Protein AF-A0A224XFW7-F1 (afdb_monomer)

Organism: NCBI:txid156445

Solvent-accessible surface area (backbone atoms only — not comparable to full-atom values): 18200 Å² total; per-residue (Å²): 88,40,49,70,51,76,44,81,48,72,70,67,89,54,90,87,45,90,69,40,58,60,47,51,52,19,47,52,49,31,37,47,54,52,47,66,63,66,62,53,91,98,52,92,81,79,81,62,50,69,51,54,51,54,44,52,51,63,50,44,71,16,30,36,73,68,28,26,51,28,44,28,60,46,47,47,48,73,91,52,63,74,60,49,44,51,49,48,28,50,50,56,58,63,58,65,43,99,42,37,49,75,47,44,40,35,40,34,22,69,87,60,73,62,42,63,70,36,53,52,45,36,35,76,33,62,65,20,55,76,42,76,41,49,23,60,84,38,26,72,60,45,49,52,52,53,18,54,52,44,12,66,74,45,77,66,69,46,61,65,81,64,57,91,86,69,63,40,56,83,46,51,68,46,80,46,62,49,79,44,78,59,80,53,51,59,78,67,64,51,74,89,54,43,41,82,38,86,42,28,66,38,101,88,42,72,46,81,38,50,26,33,35,48,75,51,73,32,39,30,41,80,38,75,90,49,44,24,37,39,38,47,47,46,25,67,84,60,44,36,34,42,36,39,41,36,40,72,49,45,81,38,40,72,57,30,54,60,45,50,74,74,48,65,62,67,59,56,62,72,65,41,39,80,40,80,43,80,47,74,47,71,66,82,85,85,87,75,78,45,76,45,43,70,48,42,36,74,58,49,40,46,32,43,61,28,80,89,58,24,33,27,64,46,36,24,80,94,42,52,48,89,76,44,74,81

Secondary structure (DSSP, 8-state):
----EEEEEE----TTSTTHHHHHHHHHHHHHHHHHHH--TT------HHHHHHHHHHHHTT--HHHHHHHHHHTT--S-HHHHHHHHHHHHHHT-BTTEEEEEEEEEETT----HHHHHHHHHHH---EEEE-TTT-HHHHHHHHHHHHHHHTTTS-S-SS-TTS--TT--EEEEEEEEE---BSSPPPGGG-EEEEEESSSS-EEEEEEEEEEEEEEEEEETTTTEEEEEEEBTTSSEEEEEEEESSTT-HHHHHHHHTTS-HHHHHHT-EEEEEEEEEE--------B-HHHHHHTT--GGG-TTT---TTT-TT------B-

Mean predicted aligned error: 4.46 Å

pLDDT: mean 92.64, std 5.86, range [61.38, 98.44]

Radius of gyration: 21.11 Å; Cα contacts (8 Å, |Δi|>4): 560; chains: 1; bounding box: 51×45×59 Å

InterPro domains:
  IPR000215 Serpin family [PTHR11461] (23-325)
  IPR023796 Serpin domain [PF00079] (26-325)
  IPR023796 Serpin domain [SM00093] (32-326)
  IPR036186 Serpin superfamily [SSF56574] (20-322)
  IPR042178 Serpin superfamily, domain 1 [G3DSA:3.30.497.10] (28-326)
  IPR042185 Serpin superfamily, domain 2 [G3DSA:2.30.39.10] (185-281)

Structure (mmCIF, N/CA/C/O backbone):
data_AF-A0A224XFW7-F1
#
_entry.id   AF-A0A224XFW7-F1
#
loop_
_atom_site.group_PDB
_atom_site.id
_atom_site.type_symbol
_atom_site.label_atom_id
_atom_site.label_alt_id
_atom_site.label_comp_id
_atom_site.label_asym_id
_atom_site.label_entity_id
_atom_site.label_seq_id
_atom_site.pdbx_PDB_ins_code
_atom_site.Cartn_x
_atom_site.Cartn_y
_atom_site.Cartn_z
_atom_site.occupancy
_atom_site.B_iso_or_equiv
_atom_site.auth_seq_id
_atom_site.auth_comp_id
_atom_site.auth_asym_id
_atom_site.auth_atom_id
_atom_site.pdbx_PDB_model_num
ATOM 1 N N . VAL A 1 1 ? 18.539 -11.770 -14.089 1.00 61.38 1 VAL A N 1
ATOM 2 C CA . VAL A 1 1 ? 18.517 -10.898 -12.896 1.00 61.38 1 VAL A CA 1
ATOM 3 C C . VAL A 1 1 ? 17.756 -11.633 -11.808 1.00 61.38 1 VAL A C 1
ATOM 5 O O . VAL A 1 1 ? 16.712 -12.150 -12.163 1.00 61.38 1 VAL A O 1
ATOM 8 N N . VAL A 1 2 ? 18.280 -11.718 -10.575 1.00 77.50 2 VAL A N 1
ATOM 9 C CA . VAL A 1 2 ? 17.731 -12.534 -9.466 1.00 77.50 2 VAL A CA 1
ATOM 10 C C . VAL A 1 2 ? 16.566 -11.858 -8.759 1.00 77.50 2 VAL A C 1
ATOM 12 O O . VAL A 1 2 ? 15.741 -12.527 -8.153 1.00 77.50 2 VAL A O 1
ATOM 15 N N . GLY A 1 3 ? 16.428 -10.546 -8.919 1.00 78.44 3 GLY A N 1
ATOM 16 C CA . GLY A 1 3 ? 15.243 -9.828 -8.486 1.00 78.44 3 GLY A CA 1
ATOM 17 C C . GLY A 1 3 ? 15.139 -8.460 -9.144 1.00 78.44 3 GLY A C 1
ATOM 18 O O . GLY A 1 3 ? 16.139 -7.853 -9.523 1.00 78.44 3 GLY A O 1
ATOM 19 N N . ILE A 1 4 ? 13.909 -7.993 -9.299 1.00 84.75 4 ILE A N 1
ATOM 20 C CA . ILE A 1 4 ? 13.572 -6.699 -9.889 1.00 84.75 4 ILE A CA 1
ATOM 21 C C . ILE A 1 4 ? 12.605 -6.028 -8.919 1.00 84.75 4 ILE A C 1
ATOM 23 O O . ILE A 1 4 ? 11.700 -6.698 -8.423 1.00 84.75 4 ILE A O 1
ATOM 27 N N . LEU A 1 5 ? 12.782 -4.734 -8.659 1.00 87.19 5 LEU A N 1
ATOM 28 C CA . LEU A 1 5 ? 11.810 -3.953 -7.899 1.00 87.19 5 LEU A CA 1
ATOM 29 C C . LEU A 1 5 ? 10.879 -3.233 -8.874 1.00 87.19 5 LEU A C 1
ATOM 31 O O . LEU A 1 5 ? 11.335 -2.573 -9.810 1.00 87.19 5 LEU A O 1
ATOM 35 N N . LEU A 1 6 ? 9.577 -3.388 -8.653 1.00 89.69 6 LEU A N 1
ATOM 36 C CA . LEU A 1 6 ? 8.524 -2.757 -9.436 1.00 89.69 6 LEU A CA 1
ATOM 37 C C . LEU A 1 6 ? 7.737 -1.829 -8.519 1.00 89.69 6 LEU A C 1
ATOM 39 O O . LEU A 1 6 ? 7.211 -2.278 -7.504 1.00 89.69 6 LEU A O 1
ATOM 43 N N . ILE A 1 7 ? 7.653 -0.553 -8.883 1.00 89.12 7 ILE A N 1
ATOM 44 C CA . ILE A 1 7 ? 6.888 0.450 -8.143 1.00 89.12 7 ILE A CA 1
ATOM 45 C C . ILE A 1 7 ? 5.805 0.986 -9.072 1.00 89.12 7 ILE A C 1
ATOM 47 O O . ILE A 1 7 ? 6.094 1.453 -10.173 1.00 89.12 7 ILE A O 1
ATOM 51 N N . PHE A 1 8 ? 4.554 0.897 -8.635 1.00 87.06 8 PHE A N 1
ATOM 52 C CA . PHE A 1 8 ? 3.430 1.524 -9.317 1.00 87.06 8 PHE A CA 1
ATOM 53 C C . PHE A 1 8 ? 3.268 2.925 -8.751 1.00 87.06 8 PHE A C 1
ATOM 55 O O . PHE A 1 8 ? 3.118 3.082 -7.542 1.00 87.06 8 PHE A O 1
ATOM 62 N N . THR A 1 9 ? 3.328 3.932 -9.614 1.00 88.62 9 THR A N 1
ATOM 63 C CA . THR A 1 9 ? 3.225 5.331 -9.201 1.00 88.62 9 THR A CA 1
ATOM 64 C C . THR A 1 9 ? 2.027 5.983 -9.863 1.00 88.62 9 THR A C 1
ATOM 66 O O . THR A 1 9 ? 1.668 5.651 -10.997 1.00 88.62 9 THR A O 1
ATOM 69 N N . VAL A 1 10 ? 1.454 6.949 -9.156 1.00 85.44 10 VAL A N 1
ATOM 70 C CA . VAL A 1 10 ? 0.480 7.902 -9.675 1.00 85.44 10 VAL A CA 1
ATOM 71 C C . VAL A 1 10 ? 1.028 9.301 -9.434 1.00 85.44 10 VAL A C 1
ATOM 73 O O . VAL A 1 10 ? 1.555 9.590 -8.360 1.00 85.44 10 VAL A O 1
ATOM 76 N N . THR A 1 11 ? 0.967 10.155 -10.445 1.00 83.75 11 THR A N 1
ATOM 77 C CA . THR A 1 11 ? 1.308 11.566 -10.312 1.00 83.75 11 THR A CA 1
ATOM 78 C C . THR A 1 11 ? 0.072 12.316 -9.844 1.00 83.75 11 THR A C 1
ATOM 80 O O . THR A 1 11 ? -0.970 12.271 -10.489 1.00 83.75 11 THR A O 1
ATOM 83 N N . VAL A 1 12 ? 0.202 13.017 -8.722 1.00 79.44 12 VAL A N 1
ATOM 84 C CA . VAL A 1 12 ? -0.850 13.872 -8.174 1.00 79.44 12 VAL A CA 1
ATOM 85 C C . VAL A 1 12 ? -0.402 15.325 -8.265 1.00 79.44 12 VAL A C 1
ATOM 87 O O . VAL A 1 12 ? 0.737 15.652 -7.939 1.00 79.44 12 VAL A O 1
ATOM 90 N N . THR A 1 13 ? -1.295 16.209 -8.704 1.00 73.69 13 THR A N 1
ATOM 91 C CA . THR A 1 13 ? -1.063 17.657 -8.685 1.00 73.69 13 THR A CA 1
ATOM 92 C C . THR A 1 13 ? -1.113 18.185 -7.254 1.00 73.69 13 THR A C 1
ATOM 94 O O . THR A 1 13 ? -2.120 18.006 -6.578 1.00 73.69 13 THR A O 1
ATOM 97 N N . THR A 1 14 ? -0.057 18.866 -6.806 1.00 67.88 14 THR A N 1
ATOM 98 C CA . THR A 1 14 ? 0.094 19.330 -5.414 1.00 67.88 14 THR A CA 1
ATOM 99 C C . THR A 1 14 ? -0.287 20.798 -5.187 1.00 67.88 14 THR A C 1
ATOM 101 O O . THR A 1 14 ? -0.298 21.257 -4.051 1.00 67.88 14 THR A O 1
ATOM 104 N N . ASN A 1 15 ? -0.631 21.543 -6.243 1.00 62.16 15 ASN A N 1
ATOM 105 C CA . ASN A 1 15 ? -0.724 23.012 -6.210 1.00 62.16 15 ASN A CA 1
ATOM 106 C C . ASN A 1 15 ? -1.931 23.591 -5.446 1.00 62.16 15 ASN A C 1
ATOM 108 O O . ASN A 1 15 ? -2.023 24.809 -5.308 1.00 62.16 15 ASN A O 1
ATOM 112 N N . ASP A 1 16 ? -2.862 22.757 -4.983 1.00 67.12 16 ASP A N 1
ATOM 113 C CA . ASP A 1 16 ? -4.169 23.218 -4.498 1.00 67.12 16 ASP A CA 1
ATOM 114 C C . ASP A 1 16 ? -4.303 23.220 -2.963 1.00 67.12 16 ASP A C 1
ATOM 116 O O . ASP A 1 16 ? -5.309 23.712 -2.444 1.00 67.12 16 ASP A O 1
ATOM 120 N N . VAL A 1 17 ? -3.335 22.659 -2.225 1.00 76.00 17 VAL A N 1
ATOM 121 C CA . VAL A 1 17 ? -3.394 22.524 -0.758 1.00 76.00 17 VAL A CA 1
ATOM 122 C C . VAL A 1 17 ? -2.005 22.714 -0.141 1.00 76.00 17 VAL A C 1
ATOM 124 O O . VAL A 1 17 ? -1.078 21.964 -0.446 1.00 76.00 17 VAL A O 1
ATOM 127 N N . ASP A 1 18 ? -1.877 23.693 0.760 1.00 82.62 18 ASP A N 1
ATOM 128 C CA . ASP A 1 18 ? -0.646 23.929 1.527 1.00 82.62 18 ASP A CA 1
ATOM 129 C C . ASP A 1 18 ? -0.203 22.649 2.255 1.00 82.62 18 ASP A C 1
ATOM 131 O O . ASP A 1 18 ? -1.036 21.923 2.794 1.00 82.62 18 ASP A O 1
ATOM 135 N N . GLY A 1 19 ? 1.103 22.361 2.239 1.00 84.81 19 GLY A N 1
ATOM 136 C CA . GLY A 1 19 ? 1.715 21.197 2.898 1.00 84.81 19 GLY A CA 1
ATOM 137 C C . GLY A 1 19 ? 1.302 19.825 2.350 1.00 84.81 19 GLY A C 1
ATOM 138 O O . GLY A 1 19 ? 1.616 18.803 2.961 1.00 84.81 19 GLY A O 1
ATOM 139 N N . PHE A 1 20 ? 0.619 19.768 1.201 1.00 89.38 20 PHE A N 1
ATOM 140 C CA . PHE A 1 20 ? 0.264 18.500 0.565 1.00 89.38 20 PHE A CA 1
ATOM 141 C C . PHE A 1 20 ? 1.481 17.760 -0.008 1.00 89.38 20 PHE A C 1
ATOM 143 O O . PHE A 1 20 ? 1.499 16.535 -0.009 1.00 89.38 20 PHE A O 1
ATOM 150 N N . GLU A 1 21 ? 2.521 18.478 -0.435 1.00 87.94 21 GLU A N 1
ATOM 151 C CA . GLU A 1 21 ? 3.783 17.865 -0.871 1.00 87.94 21 GLU A CA 1
ATOM 152 C C . GLU A 1 21 ? 4.465 17.092 0.270 1.00 87.94 21 GLU A C 1
ATOM 154 O O . GLU A 1 21 ? 4.742 15.904 0.107 1.00 87.94 21 GLU A O 1
ATOM 159 N N . ASP A 1 22 ? 4.610 17.710 1.448 1.00 90.00 22 ASP A N 1
ATOM 160 C CA . ASP A 1 22 ? 5.162 17.062 2.649 1.00 90.00 22 ASP A CA 1
ATOM 161 C C . ASP A 1 22 ? 4.328 15.837 3.068 1.00 90.00 22 ASP A C 1
ATOM 163 O O . ASP A 1 22 ? 4.864 14.806 3.472 1.00 90.00 22 ASP A O 1
ATOM 167 N N . PHE A 1 23 ? 2.999 15.920 2.938 1.00 92.75 23 PHE A N 1
ATOM 168 C CA . PHE A 1 23 ? 2.099 14.793 3.196 1.00 92.75 23 PHE A CA 1
ATOM 169 C C . PHE A 1 23 ? 2.332 13.622 2.226 1.00 92.75 23 PHE A C 1
ATOM 171 O O . PHE A 1 23 ? 2.372 12.465 2.650 1.00 92.75 23 PHE A O 1
ATOM 178 N N . ILE A 1 24 ? 2.520 13.904 0.933 1.00 91.12 24 ILE A N 1
ATOM 179 C CA . ILE A 1 24 ? 2.851 12.879 -0.065 1.00 91.12 24 ILE A CA 1
ATOM 180 C C . ILE A 1 24 ? 4.237 12.282 0.201 1.00 91.12 24 ILE A C 1
ATOM 182 O O . ILE A 1 24 ? 4.411 11.069 0.063 1.00 91.12 24 ILE A O 1
ATOM 186 N N . GLU A 1 25 ? 5.216 13.087 0.620 1.00 89.56 25 GLU A N 1
ATOM 187 C CA . GLU A 1 25 ? 6.527 12.584 1.041 1.00 89.56 25 GLU A CA 1
ATOM 188 C C . GLU A 1 25 ? 6.408 11.646 2.252 1.00 89.56 25 GLU A C 1
ATOM 190 O O . GLU A 1 25 ? 6.962 10.546 2.223 1.00 89.56 25 GLU A O 1
ATOM 195 N N . GLY A 1 26 ? 5.605 12.010 3.256 1.00 93.31 26 GLY A N 1
ATOM 196 C CA . GLY A 1 26 ? 5.305 11.156 4.408 1.00 93.31 26 GLY A CA 1
ATOM 197 C C . GLY A 1 26 ? 4.663 9.817 4.021 1.00 93.31 26 GLY A C 1
ATOM 198 O O . GLY A 1 26 ? 5.120 8.759 4.461 1.00 93.31 26 GLY A O 1
ATOM 199 N N . SER A 1 27 ? 3.670 9.829 3.126 1.00 93.31 27 SER A N 1
ATOM 200 C CA . SER A 1 27 ? 3.028 8.597 2.633 1.00 93.31 27 SER A CA 1
ATOM 201 C C . SER A 1 27 ? 3.990 7.726 1.803 1.00 93.31 27 SER A C 1
ATOM 203 O O . SER A 1 27 ? 4.006 6.492 1.918 1.00 93.31 27 SER A O 1
ATOM 205 N N . ASN A 1 28 ? 4.878 8.343 1.015 1.00 91.81 28 ASN A N 1
ATOM 206 C CA . ASN A 1 28 ? 5.953 7.630 0.319 1.00 91.81 28 ASN A CA 1
ATOM 207 C C . ASN A 1 28 ? 6.956 7.013 1.307 1.00 91.81 28 ASN A C 1
ATOM 209 O O . ASN A 1 28 ? 7.380 5.871 1.114 1.00 91.81 28 ASN A O 1
ATOM 213 N N . GLN A 1 29 ? 7.307 7.719 2.384 1.00 92.75 29 GLN A N 1
ATOM 214 C CA . GLN A 1 29 ? 8.187 7.186 3.421 1.00 92.75 29 GLN A CA 1
ATOM 215 C C . GLN A 1 29 ? 7.542 5.994 4.139 1.00 92.75 29 GLN A C 1
ATOM 217 O O . GLN A 1 29 ? 8.178 4.945 4.251 1.00 92.75 29 GLN A O 1
ATOM 222 N N . PHE A 1 30 ? 6.260 6.088 4.514 1.00 95.31 30 PHE A N 1
ATOM 223 C CA . PHE A 1 30 ? 5.511 4.947 5.052 1.00 95.31 30 PHE A CA 1
ATOM 224 C C . PHE A 1 30 ? 5.497 3.763 4.073 1.00 95.31 30 PHE A C 1
ATOM 226 O O . PHE A 1 30 ? 5.663 2.610 4.478 1.00 95.31 30 PHE A O 1
ATOM 233 N N . SER A 1 31 ? 5.371 4.032 2.769 1.00 94.19 31 SER A N 1
ATOM 234 C CA . SER A 1 31 ? 5.424 3.001 1.728 1.00 94.19 31 SER A CA 1
ATOM 235 C C . SER A 1 31 ? 6.741 2.226 1.730 1.00 94.19 31 SER A C 1
ATOM 237 O O . SER A 1 31 ? 6.735 0.992 1.638 1.00 94.19 31 SER A O 1
ATOM 239 N N . PHE A 1 32 ? 7.869 2.925 1.877 1.00 92.88 32 PHE A N 1
ATOM 240 C CA . PHE A 1 32 ? 9.176 2.290 2.018 1.00 92.88 32 PHE A CA 1
ATOM 241 C C . PHE A 1 32 ? 9.319 1.561 3.352 1.00 92.88 32 PHE A C 1
ATOM 243 O O . PHE A 1 32 ? 9.790 0.425 3.350 1.00 92.88 32 PHE A O 1
ATOM 250 N N . ASP A 1 33 ? 8.886 2.152 4.463 1.00 94.88 33 ASP A N 1
ATOM 251 C CA . ASP A 1 33 ? 8.971 1.535 5.790 1.00 94.88 33 ASP A CA 1
ATOM 252 C C . ASP A 1 33 ? 8.193 0.208 5.834 1.00 94.88 33 ASP A C 1
ATOM 254 O O . ASP A 1 33 ? 8.726 -0.826 6.253 1.00 94.88 33 ASP A O 1
ATOM 258 N N . LEU A 1 34 ? 6.967 0.201 5.299 1.00 95.69 34 LEU A N 1
ATOM 259 C CA . LEU A 1 34 ? 6.136 -0.994 5.174 1.00 95.69 34 LEU A CA 1
ATOM 260 C C . LEU A 1 34 ? 6.785 -2.043 4.264 1.00 95.69 34 LEU A C 1
ATOM 262 O O . LEU A 1 34 ? 6.864 -3.215 4.638 1.00 95.69 34 LEU A O 1
ATOM 266 N N . TYR A 1 35 ? 7.296 -1.643 3.095 1.00 94.38 35 TYR A N 1
ATOM 267 C CA . TYR A 1 35 ? 8.005 -2.554 2.192 1.00 94.38 35 TYR A CA 1
ATOM 268 C C . TYR A 1 35 ? 9.224 -3.197 2.869 1.00 94.38 35 TYR A C 1
ATOM 270 O O . TYR A 1 35 ? 9.398 -4.416 2.812 1.00 94.38 35 TYR A O 1
ATOM 278 N N . GLN A 1 36 ? 10.057 -2.397 3.542 1.00 92.38 36 GLN A N 1
ATOM 279 C CA . GLN A 1 36 ? 11.266 -2.872 4.220 1.00 92.38 36 GLN A CA 1
ATOM 280 C C . GLN A 1 36 ? 10.943 -3.827 5.369 1.00 92.38 36 GLN A C 1
ATOM 282 O O . GLN A 1 36 ? 11.686 -4.782 5.586 1.00 92.38 36 GLN A O 1
ATOM 287 N N . ALA A 1 37 ? 9.839 -3.602 6.081 1.00 94.12 37 ALA A N 1
ATOM 288 C CA . ALA A 1 37 ? 9.418 -4.468 7.173 1.00 94.12 37 ALA A CA 1
ATOM 289 C C . ALA A 1 37 ? 8.717 -5.759 6.696 1.00 94.12 37 ALA A C 1
ATOM 291 O O . ALA A 1 37 ? 8.712 -6.757 7.417 1.00 94.12 37 ALA A O 1
ATOM 292 N N . LEU A 1 38 ? 8.148 -5.775 5.483 1.00 93.75 38 LEU A N 1
ATOM 293 C CA . LEU A 1 38 ? 7.500 -6.957 4.895 1.00 93.75 38 LEU A CA 1
ATOM 294 C C . LEU A 1 38 ? 8.435 -7.839 4.067 1.00 93.75 38 LEU A C 1
ATOM 296 O O . LEU A 1 38 ? 8.160 -9.033 3.899 1.00 93.75 38 LEU A O 1
ATOM 300 N N . LYS A 1 39 ? 9.493 -7.268 3.482 1.00 89.81 39 LYS A N 1
ATOM 301 C CA . LYS A 1 39 ? 10.339 -8.002 2.541 1.00 89.81 39 LYS A CA 1
ATOM 302 C C . LYS A 1 39 ? 11.025 -9.187 3.213 1.00 89.81 39 LYS A C 1
ATOM 304 O O . LYS A 1 39 ? 11.512 -9.115 4.341 1.00 89.81 39 LYS A O 1
ATOM 309 N N . LYS A 1 40 ? 11.109 -10.286 2.470 1.00 86.00 40 LYS A N 1
ATOM 310 C CA . LYS A 1 40 ? 11.836 -11.491 2.865 1.00 86.00 40 LYS A CA 1
ATOM 311 C C . LYS A 1 40 ? 12.832 -11.856 1.770 1.00 86.00 40 LYS A C 1
ATOM 313 O O . LYS A 1 40 ? 12.515 -11.681 0.591 1.00 86.00 40 LYS A O 1
ATOM 318 N N . PRO A 1 41 ? 14.026 -12.359 2.121 1.00 79.31 41 PRO A N 1
ATOM 319 C CA . PRO A 1 41 ? 14.993 -12.796 1.126 1.00 79.31 41 PRO A CA 1
ATOM 320 C C . PRO A 1 41 ? 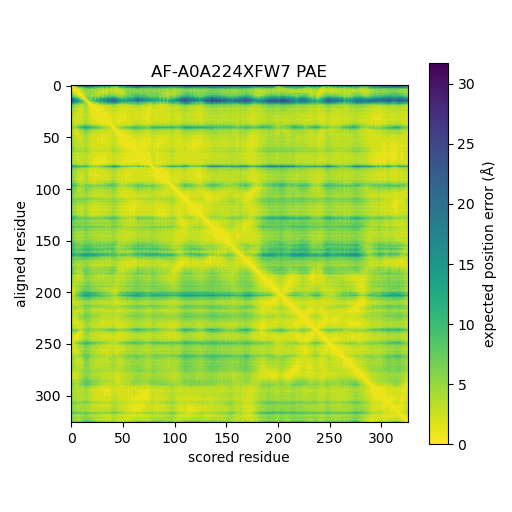14.382 -13.833 0.179 1.00 79.31 41 PRO A C 1
ATOM 322 O O . PRO A 1 41 ? 13.785 -14.805 0.633 1.00 79.31 41 PRO A O 1
ATOM 325 N N . PHE A 1 42 ? 14.578 -13.640 -1.126 1.00 76.38 42 PHE A N 1
ATOM 326 C CA . PHE A 1 42 ? 14.189 -14.590 -2.180 1.00 76.38 42 PHE A CA 1
ATOM 327 C C . PHE A 1 42 ? 12.683 -14.892 -2.293 1.00 76.38 42 PHE A C 1
ATOM 329 O O . PHE A 1 42 ? 12.307 -15.847 -2.970 1.00 76.38 42 PHE A O 1
ATOM 336 N N . GLU A 1 43 ? 11.814 -14.078 -1.688 1.00 86.19 43 GLU A N 1
ATOM 337 C CA . GLU A 1 43 ? 10.366 -14.158 -1.884 1.00 86.19 43 GLU A CA 1
ATOM 338 C C . GLU A 1 43 ? 9.860 -12.968 -2.696 1.00 86.19 43 GLU A C 1
ATOM 340 O O . GLU A 1 43 ? 10.241 -11.822 -2.456 1.00 86.19 43 GLU A O 1
ATOM 345 N N . ASN A 1 44 ? 8.922 -13.224 -3.609 1.00 89.56 44 ASN A N 1
ATOM 346 C CA . ASN A 1 44 ? 8.198 -12.137 -4.252 1.00 89.56 44 ASN A CA 1
ATOM 347 C C . ASN A 1 44 ? 7.297 -11.432 -3.223 1.00 89.56 44 ASN A C 1
ATOM 349 O O . ASN A 1 44 ? 6.596 -12.072 -2.425 1.00 89.56 44 ASN A O 1
ATOM 353 N N . LEU A 1 45 ? 7.290 -10.103 -3.265 1.00 92.00 45 LEU A N 1
ATOM 354 C CA . LEU A 1 45 ? 6.433 -9.252 -2.451 1.00 92.00 45 LEU A CA 1
ATOM 355 C C . LEU A 1 45 ? 5.590 -8.367 -3.370 1.00 92.00 45 LEU A C 1
ATOM 357 O O . LEU A 1 45 ? 6.105 -7.745 -4.294 1.00 92.00 45 LEU A O 1
ATOM 361 N N . ILE A 1 46 ? 4.294 -8.311 -3.085 1.00 91.06 46 ILE A N 1
ATOM 362 C CA . ILE A 1 46 ? 3.380 -7.297 -3.598 1.00 91.06 46 ILE A CA 1
ATOM 363 C C . ILE A 1 46 ? 2.629 -6.734 -2.411 1.00 91.06 46 ILE A C 1
ATOM 365 O O . ILE A 1 46 ? 2.134 -7.490 -1.581 1.00 91.06 46 ILE A O 1
ATOM 369 N N . VAL A 1 47 ? 2.605 -5.417 -2.316 1.00 92.38 47 VAL A N 1
ATOM 370 C CA . VAL A 1 47 ? 1.929 -4.674 -1.263 1.00 92.38 47 VAL A CA 1
ATOM 371 C C . VAL A 1 47 ? 1.410 -3.387 -1.891 1.00 92.38 47 VAL A C 1
ATOM 373 O O . VAL A 1 47 ? 2.041 -2.853 -2.802 1.00 92.38 47 VAL A O 1
ATOM 376 N N . SER A 1 48 ? 0.259 -2.909 -1.432 1.00 92.56 48 SER A N 1
ATOM 377 C CA . SER A 1 48 ? -0.276 -1.592 -1.775 1.00 92.56 48 SER A CA 1
ATOM 378 C C . SER A 1 48 ? -0.230 -0.713 -0.524 1.00 92.56 48 SER A C 1
ATOM 380 O O . SER A 1 48 ? -1.169 -0.726 0.275 1.00 92.56 48 SER A O 1
ATOM 382 N N . PRO A 1 49 ? 0.871 0.008 -0.270 1.00 94.56 49 PRO A N 1
ATOM 383 C CA . PRO A 1 49 ? 0.998 0.755 0.974 1.00 94.56 49 PRO A CA 1
ATOM 384 C C . PRO A 1 49 ? -0.096 1.804 1.155 1.00 94.56 49 PRO A C 1
ATOM 386 O O . PRO A 1 49 ? -0.614 1.943 2.255 1.00 94.56 49 PRO A O 1
ATOM 389 N N . ILE A 1 50 ? -0.537 2.435 0.062 1.00 92.31 50 ILE A N 1
ATOM 390 C CA . ILE A 1 50 ? -1.607 3.437 0.075 1.00 92.31 50 ILE A CA 1
ATOM 391 C C . ILE A 1 50 ? -2.932 2.896 0.632 1.00 92.31 50 ILE A C 1
ATOM 393 O O . ILE A 1 50 ? -3.663 3.616 1.303 1.00 92.31 50 ILE A O 1
ATOM 397 N N . THR A 1 51 ? -3.260 1.617 0.412 1.00 92.38 51 THR A N 1
ATOM 398 C CA . THR A 1 51 ? -4.501 1.047 0.963 1.00 92.38 51 THR A CA 1
ATOM 399 C C . THR A 1 51 ? -4.383 0.788 2.461 1.00 92.38 51 THR A C 1
ATOM 401 O O . THR A 1 51 ? -5.364 0.958 3.179 1.00 92.38 51 THR A O 1
ATOM 404 N N . ALA A 1 52 ? -3.195 0.398 2.939 1.00 94.56 52 ALA A N 1
ATOM 405 C CA . ALA A 1 52 ? -2.928 0.237 4.367 1.00 94.56 52 ALA A CA 1
ATOM 406 C C . ALA A 1 52 ? -2.926 1.598 5.080 1.00 94.56 52 ALA A C 1
ATOM 408 O O . ALA A 1 52 ? -3.590 1.748 6.101 1.00 94.56 52 ALA A O 1
ATOM 409 N N . ASP A 1 53 ? -2.249 2.583 4.493 1.00 95.94 53 ASP A N 1
ATOM 410 C CA . ASP A 1 53 ? -2.196 3.983 4.917 1.00 95.94 53 ASP A CA 1
ATOM 411 C C . ASP A 1 53 ? -3.615 4.546 5.139 1.00 95.94 53 ASP A C 1
ATOM 413 O O . ASP A 1 53 ? -3.975 4.879 6.269 1.00 95.94 53 ASP A O 1
ATOM 417 N N . ILE A 1 54 ? -4.485 4.480 4.120 1.00 95.62 54 ILE A N 1
ATOM 418 C CA . ILE A 1 54 ? -5.873 4.967 4.194 1.00 95.62 54 ILE A CA 1
ATOM 419 C C . ILE A 1 54 ? -6.681 4.279 5.307 1.00 95.62 54 ILE A C 1
ATOM 421 O O . ILE A 1 54 ? -7.443 4.933 6.020 1.00 95.62 54 ILE A O 1
ATOM 425 N N . VAL A 1 55 ? -6.556 2.957 5.465 1.00 94.81 55 VAL A N 1
ATOM 426 C CA . VAL A 1 55 ? -7.306 2.212 6.495 1.00 94.81 55 VAL A CA 1
ATOM 427 C C . VAL A 1 55 ? -6.811 2.550 7.901 1.00 94.81 55 VAL A C 1
ATOM 429 O O . VAL A 1 55 ? -7.612 2.680 8.825 1.00 94.81 55 VAL A O 1
ATOM 432 N N . ILE A 1 56 ? -5.503 2.726 8.077 1.00 96.75 56 ILE A N 1
ATOM 433 C CA . ILE A 1 56 ? -4.922 3.123 9.361 1.00 96.75 56 ILE A CA 1
ATOM 434 C C . ILE A 1 56 ? -5.294 4.582 9.677 1.00 96.75 56 ILE A C 1
ATOM 436 O O . ILE A 1 56 ? -5.607 4.895 10.825 1.00 96.75 56 ILE A O 1
ATOM 440 N N . ALA A 1 57 ? -5.370 5.458 8.674 1.00 96.62 57 ALA A N 1
ATOM 441 C CA . ALA A 1 57 ? -5.860 6.828 8.819 1.00 96.62 57 ALA A CA 1
ATOM 442 C C . ALA A 1 57 ? -7.358 6.905 9.182 1.00 96.62 57 ALA A C 1
ATOM 444 O O . ALA A 1 57 ? -7.793 7.793 9.923 1.00 96.62 57 ALA A O 1
ATOM 445 N N . LEU A 1 58 ? -8.155 5.936 8.725 1.00 96.06 58 LEU A N 1
ATOM 446 C CA . LEU A 1 58 ? -9.526 5.743 9.200 1.00 96.06 58 LEU A CA 1
ATOM 447 C C . LEU A 1 58 ? -9.600 5.275 10.661 1.00 96.06 58 LEU A C 1
ATOM 449 O O . LEU A 1 58 ? -10.579 5.551 11.338 1.00 96.06 58 LEU A O 1
ATOM 453 N N . ALA A 1 59 ? -8.595 4.573 11.185 1.00 96.50 59 ALA A N 1
ATOM 454 C CA . ALA A 1 59 ? -8.533 4.301 12.624 1.00 96.50 59 ALA A CA 1
ATOM 455 C C . ALA A 1 59 ? -8.063 5.545 13.400 1.00 96.50 59 ALA A C 1
ATOM 457 O O . ALA A 1 59 ? -8.604 5.865 14.457 1.00 96.50 59 ALA A O 1
ATOM 458 N N . TYR A 1 60 ? -7.099 6.287 12.842 1.00 97.44 60 TYR A N 1
ATOM 459 C CA . TYR A 1 60 ? -6.565 7.536 13.395 1.00 97.44 60 TYR A CA 1
ATOM 460 C C . TYR A 1 60 ? -7.648 8.592 13.663 1.00 97.44 60 TYR A C 1
ATOM 462 O O . TYR A 1 60 ? -7.548 9.340 14.632 1.00 97.44 60 TYR A O 1
ATOM 470 N N . THR A 1 61 ? -8.705 8.623 12.845 1.00 96.44 61 THR A N 1
ATOM 471 C CA . THR A 1 61 ? -9.809 9.598 12.935 1.00 96.44 61 THR A CA 1
ATOM 472 C C . THR A 1 61 ? -10.564 9.566 14.259 1.00 96.44 61 THR A C 1
ATOM 474 O O . THR A 1 61 ? -11.083 10.599 14.677 1.00 96.44 61 THR A O 1
ATOM 477 N N . GLY A 1 62 ? -10.647 8.398 14.898 1.00 96.88 62 GLY A N 1
ATOM 478 C CA . GLY A 1 62 ? -11.251 8.236 16.222 1.00 96.88 62 GLY A CA 1
ATOM 479 C C . GLY A 1 62 ? -10.263 7.758 17.287 1.00 96.88 62 GLY A C 1
ATOM 480 O O . GLY A 1 62 ? -10.684 7.375 18.379 1.00 96.88 62 GLY A O 1
ATOM 481 N N . ALA A 1 63 ? -8.961 7.765 16.980 1.00 97.81 63 ALA A N 1
ATOM 482 C CA . ALA A 1 63 ? -7.918 7.425 17.933 1.00 97.81 63 ALA A CA 1
ATOM 483 C C . ALA A 1 63 ? -7.608 8.610 18.855 1.00 97.81 63 ALA A C 1
ATOM 485 O O . ALA A 1 63 ? -7.516 9.753 18.408 1.00 97.81 63 ALA A O 1
ATOM 486 N N . GLY A 1 64 ? -7.378 8.324 20.135 1.00 96.69 64 GLY A N 1
ATOM 487 C CA . GLY A 1 64 ? -6.946 9.302 21.133 1.00 96.69 64 GLY A CA 1
ATOM 488 C C . GLY A 1 64 ? -5.590 8.968 21.757 1.00 96.69 64 GLY A C 1
ATOM 489 O O . GLY A 1 64 ? -5.057 7.867 21.609 1.00 96.69 64 GLY A O 1
ATOM 490 N N . GLY A 1 65 ? -5.025 9.926 22.495 1.00 96.50 65 GLY A N 1
ATOM 491 C CA . GLY A 1 65 ? -3.844 9.721 23.341 1.00 96.50 65 GLY A CA 1
ATOM 492 C C . GLY A 1 65 ? -2.636 9.112 22.615 1.00 96.50 65 GLY A C 1
ATOM 493 O O . GLY A 1 65 ? -2.260 9.537 21.520 1.00 96.50 65 GLY A O 1
ATOM 494 N N . ASN A 1 66 ? -2.002 8.113 23.240 1.00 97.81 66 ASN A N 1
ATOM 495 C CA . ASN A 1 66 ? -0.813 7.476 22.671 1.00 97.81 66 ASN A CA 1
ATOM 496 C C . ASN A 1 66 ? -1.132 6.657 21.407 1.00 97.81 66 ASN A C 1
ATOM 498 O O . ASN A 1 66 ? -0.340 6.684 20.472 1.00 97.81 66 ASN A O 1
ATOM 502 N N . THR A 1 67 ? -2.317 6.040 21.304 1.00 98.44 67 THR A N 1
ATOM 503 C CA . THR A 1 67 ? -2.752 5.346 20.075 1.00 98.44 67 THR A CA 1
ATOM 504 C C . THR A 1 67 ? -2.726 6.283 18.866 1.00 98.44 67 THR A C 1
ATOM 506 O O . THR A 1 67 ? -2.169 5.939 17.826 1.00 98.44 67 THR A O 1
ATOM 509 N N . GLN A 1 68 ? -3.266 7.496 19.013 1.00 97.62 68 GLN A N 1
ATOM 510 C CA . GLN A 1 68 ? -3.234 8.514 17.959 1.00 97.62 68 GLN A CA 1
ATOM 511 C C . GLN A 1 68 ? -1.800 8.933 17.607 1.00 97.62 68 GLN A C 1
ATOM 513 O O . GLN A 1 68 ? -1.456 9.057 16.433 1.00 97.62 68 GLN A O 1
ATOM 518 N N . THR A 1 69 ? -0.960 9.123 18.627 1.00 97.81 69 THR A N 1
ATOM 519 C CA . THR A 1 69 ? 0.439 9.554 18.476 1.00 97.81 69 THR A CA 1
ATOM 520 C C . THR A 1 69 ? 1.282 8.507 17.743 1.00 97.81 69 THR A C 1
ATOM 522 O O . THR A 1 69 ? 2.056 8.849 16.849 1.00 97.81 69 THR A O 1
ATOM 525 N N . GLU A 1 70 ? 1.120 7.226 18.082 1.00 98.31 70 GLU A N 1
ATOM 526 C CA . GLU A 1 70 ? 1.805 6.117 17.415 1.00 98.31 70 GLU A CA 1
ATOM 527 C C . GLU A 1 70 ? 1.403 6.006 15.945 1.00 98.31 70 GLU A C 1
ATOM 529 O O . GLU A 1 70 ? 2.275 5.867 15.087 1.00 98.31 70 GLU A O 1
ATOM 534 N N . ILE A 1 71 ? 0.103 6.122 15.648 1.00 98.25 71 ILE A N 1
ATOM 535 C CA . ILE A 1 71 ? -0.390 6.086 14.269 1.00 98.25 71 ILE A CA 1
ATOM 536 C C . ILE A 1 71 ? 0.144 7.278 13.467 1.00 98.25 71 ILE A C 1
ATOM 538 O O . ILE A 1 71 ? 0.685 7.071 12.382 1.00 98.25 71 ILE A O 1
ATOM 542 N N . ALA A 1 72 ? 0.052 8.504 13.999 1.00 97.75 72 ALA A N 1
ATOM 543 C CA . ALA A 1 72 ? 0.568 9.693 13.319 1.00 97.75 72 ALA A CA 1
ATOM 544 C C . ALA A 1 72 ? 2.058 9.559 12.999 1.00 97.75 72 ALA A C 1
ATOM 546 O O . ALA A 1 72 ? 2.480 9.838 11.882 1.00 97.75 72 ALA A O 1
ATOM 547 N N . LYS A 1 73 ? 2.851 9.074 13.960 1.00 97.75 73 LYS A N 1
ATOM 548 C CA . LYS A 1 73 ? 4.286 8.872 13.767 1.00 97.75 73 LYS A CA 1
ATOM 549 C C . LYS A 1 73 ? 4.587 7.807 12.713 1.00 97.75 73 LYS A C 1
ATOM 551 O O . LYS A 1 73 ? 5.477 8.016 11.900 1.00 97.75 73 LYS A O 1
ATOM 556 N N . ALA A 1 74 ? 3.883 6.676 12.739 1.00 97.56 74 ALA A N 1
ATOM 557 C CA . ALA A 1 74 ? 4.114 5.585 11.796 1.00 97.56 74 ALA A CA 1
ATOM 558 C C . ALA A 1 74 ? 3.727 5.959 10.356 1.00 97.56 74 ALA A C 1
ATOM 560 O O . ALA A 1 74 ? 4.403 5.542 9.422 1.00 97.56 74 ALA A O 1
ATOM 561 N N . LEU A 1 75 ? 2.667 6.754 10.183 1.00 97.44 75 LEU A N 1
ATOM 562 C CA . LEU A 1 75 ? 2.209 7.252 8.883 1.00 97.44 75 LEU A CA 1
ATOM 563 C C . LEU A 1 75 ? 2.885 8.571 8.456 1.00 97.44 75 LEU A C 1
ATOM 565 O O . LEU A 1 75 ? 2.503 9.140 7.439 1.00 97.44 75 LEU A O 1
ATOM 569 N N . HIS A 1 76 ? 3.857 9.076 9.228 1.00 96.69 76 HIS A N 1
ATOM 570 C CA . HIS A 1 76 ? 4.532 10.363 8.986 1.00 96.69 76 HIS A CA 1
ATOM 571 C C . HIS A 1 76 ? 3.558 11.546 8.824 1.00 96.69 76 HIS A C 1
ATOM 573 O O . HIS A 1 76 ? 3.757 12.435 8.000 1.00 96.69 76 HIS A O 1
ATOM 579 N N . LEU A 1 77 ? 2.485 11.555 9.618 1.00 95.69 77 LEU A N 1
ATOM 580 C CA . LEU A 1 77 ? 1.435 12.569 9.559 1.00 95.69 77 LEU A CA 1
ATOM 581 C C . LEU A 1 77 ? 1.774 13.804 10.405 1.00 95.69 77 LEU A C 1
ATOM 583 O O . LEU A 1 77 ? 2.393 13.682 11.468 1.00 95.69 77 LEU A O 1
ATOM 587 N N . PRO A 1 78 ? 1.295 14.997 10.002 1.00 90.56 78 PRO A N 1
ATOM 588 C CA . PRO A 1 78 ? 1.287 16.156 10.882 1.00 90.56 78 PRO A CA 1
ATOM 589 C C . PRO A 1 78 ? 0.375 15.913 12.097 1.00 90.56 78 PRO A C 1
ATOM 591 O O . PRO A 1 78 ? -0.485 15.035 12.102 1.00 90.56 78 PRO A O 1
ATOM 594 N N . VAL A 1 79 ? 0.566 16.702 13.157 1.00 77.06 79 VAL A N 1
ATOM 595 C CA . VAL A 1 79 ? -0.060 16.436 14.468 1.00 77.06 79 VAL A CA 1
ATOM 596 C C . VAL A 1 79 ? -1.536 16.866 14.530 1.00 77.06 79 V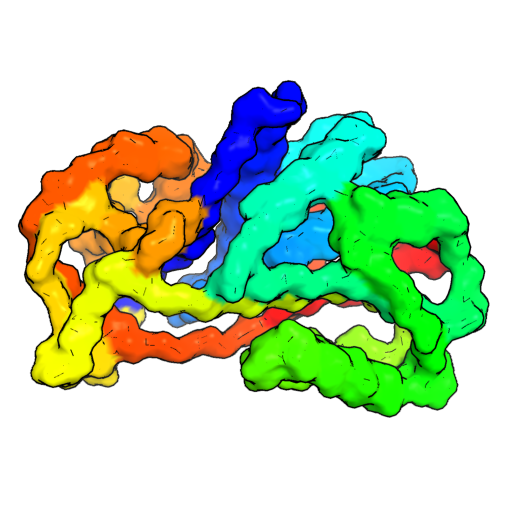AL A C 1
ATOM 598 O O . VAL A 1 79 ? -2.289 16.360 15.358 1.00 77.06 79 VAL A O 1
ATOM 601 N N . GLU A 1 80 ? -1.979 17.787 13.670 1.00 91.19 80 GLU A N 1
ATOM 602 C CA . GLU A 1 80 ? -3.337 18.339 13.724 1.00 91.19 80 GLU A CA 1
ATOM 603 C C . GLU A 1 80 ? -4.347 17.496 12.926 1.00 91.19 80 GLU A C 1
ATOM 605 O O . GLU A 1 80 ? -4.322 17.476 11.696 1.00 91.19 80 GLU A O 1
ATOM 610 N N . LEU A 1 81 ? -5.287 16.857 13.634 1.00 92.12 81 LEU A N 1
ATOM 611 C CA . LEU A 1 81 ? -6.281 15.947 13.054 1.00 92.12 81 LEU A CA 1
ATOM 612 C C . LEU A 1 81 ? -7.069 16.577 11.894 1.00 92.12 81 LEU A C 1
ATOM 614 O O . LEU A 1 81 ? -7.045 16.039 10.796 1.00 92.12 81 LEU A O 1
ATOM 618 N N . GLU A 1 82 ? -7.742 17.715 12.090 1.00 93.38 82 GLU A N 1
ATOM 619 C CA . GLU A 1 82 ? -8.579 18.324 11.036 1.00 93.38 82 GLU A CA 1
ATOM 620 C C . GLU A 1 82 ? -7.783 18.697 9.780 1.00 93.38 82 GLU A C 1
ATOM 622 O O . GLU A 1 82 ? -8.298 18.630 8.660 1.00 93.38 82 GLU A O 1
ATOM 627 N N . TYR A 1 83 ? -6.514 19.062 9.949 1.00 94.12 83 TYR A N 1
ATOM 628 C CA . TYR A 1 83 ? -5.613 19.303 8.833 1.00 94.12 83 TYR A CA 1
ATOM 629 C C . TYR A 1 83 ? -5.283 17.999 8.091 1.00 94.12 83 TYR A C 1
ATOM 631 O O . TYR A 1 83 ? -5.456 17.933 6.873 1.00 94.12 83 TYR A O 1
ATOM 639 N N . VAL A 1 84 ? -4.941 16.929 8.820 1.00 95.44 84 VAL A N 1
ATOM 640 C CA . VAL A 1 84 ? -4.740 15.579 8.261 1.00 95.44 84 VAL A CA 1
ATOM 641 C C . VAL A 1 84 ? -5.961 15.112 7.461 1.00 95.44 84 VAL A C 1
ATOM 643 O O . VAL A 1 84 ? -5.817 14.629 6.340 1.00 95.44 84 VAL A O 1
ATOM 646 N N . LEU A 1 85 ? -7.177 15.297 7.980 1.00 95.69 85 LEU A N 1
ATOM 647 C CA . LEU A 1 85 ? -8.400 14.867 7.290 1.00 95.69 85 LEU A CA 1
ATOM 648 C C . LEU A 1 85 ? -8.604 15.575 5.948 1.00 95.69 85 LEU A C 1
ATOM 650 O O . LEU A 1 85 ? -9.007 14.947 4.964 1.00 95.69 85 LEU A O 1
ATOM 654 N N . LYS A 1 86 ? -8.289 16.872 5.875 1.00 94.56 86 LYS A N 1
ATOM 655 C CA . LYS A 1 86 ? -8.338 17.633 4.618 1.00 94.56 86 LYS A CA 1
ATOM 656 C C . LYS A 1 86 ? -7.323 17.113 3.600 1.00 94.56 86 LYS A C 1
ATOM 658 O O . LYS A 1 86 ? -7.678 17.000 2.426 1.00 94.56 86 LYS A O 1
ATOM 663 N N . LEU A 1 87 ? -6.117 16.752 4.043 1.00 95.00 87 LEU A N 1
ATOM 664 C CA . LEU A 1 87 ? -5.082 16.159 3.190 1.00 95.00 87 LEU A CA 1
ATOM 665 C C . LEU A 1 87 ? -5.544 14.813 2.611 1.00 95.00 87 LEU A C 1
ATOM 667 O O . LEU A 1 87 ? -5.494 14.631 1.396 1.00 95.00 87 LEU A O 1
ATOM 671 N N . TYR A 1 88 ? -6.114 13.922 3.431 1.00 95.44 88 TYR A N 1
ATOM 672 C CA . TYR A 1 88 ? -6.686 12.653 2.953 1.00 95.44 88 TYR A CA 1
ATOM 673 C C . TYR A 1 88 ? -7.841 12.848 1.972 1.00 95.44 88 TYR A C 1
ATOM 675 O O . TYR A 1 88 ? -7.916 12.161 0.955 1.00 95.44 88 TYR A O 1
ATOM 683 N N . LYS A 1 89 ? -8.724 13.817 2.224 1.00 94.81 89 LYS A N 1
ATOM 684 C CA . LYS A 1 89 ? -9.802 14.147 1.284 1.00 94.81 89 LYS A CA 1
ATOM 685 C C . LYS A 1 89 ? -9.264 14.620 -0.062 1.00 94.81 89 LYS A C 1
ATOM 687 O O . LYS A 1 89 ? -9.820 14.258 -1.101 1.00 94.81 89 LYS A O 1
ATOM 692 N N . HIS A 1 90 ? -8.204 15.424 -0.052 1.00 92.94 90 HIS A N 1
ATOM 693 C CA . HIS A 1 90 ? -7.551 15.874 -1.276 1.00 92.94 90 HIS A CA 1
ATOM 694 C C . HIS A 1 90 ? -6.867 14.711 -2.006 1.00 92.94 90 HIS A C 1
ATOM 696 O O . HIS A 1 90 ? -7.106 14.527 -3.198 1.00 92.94 90 HIS A O 1
ATOM 702 N N . LEU A 1 91 ? -6.128 13.865 -1.282 1.00 93.31 91 LEU A N 1
ATOM 703 C CA . LEU A 1 91 ? -5.515 12.644 -1.807 1.00 93.31 91 LEU A CA 1
ATOM 704 C C . LEU A 1 91 ? -6.547 11.737 -2.481 1.00 93.31 91 LEU A C 1
ATOM 706 O O . LEU A 1 91 ? -6.376 11.360 -3.635 1.00 93.31 91 LEU A O 1
ATOM 710 N N . LEU A 1 92 ? -7.646 11.413 -1.800 1.00 93.56 92 LEU A N 1
ATOM 711 C CA . LEU A 1 92 ? -8.670 10.527 -2.351 1.00 93.56 92 LEU A CA 1
ATOM 712 C C . LEU A 1 92 ? -9.346 11.117 -3.583 1.00 93.56 92 LEU A C 1
ATOM 714 O O . LEU A 1 92 ? -9.668 10.371 -4.500 1.00 93.56 92 LEU A O 1
ATOM 718 N N . LYS A 1 93 ? -9.524 12.442 -3.638 1.00 91.19 93 LYS A N 1
ATOM 719 C CA . LYS A 1 93 ? -10.003 13.127 -4.842 1.00 91.19 93 LYS A CA 1
ATOM 720 C C . LYS A 1 93 ? -8.993 13.015 -5.987 1.00 91.19 93 LYS A C 1
ATOM 722 O O . LYS A 1 93 ? -9.399 12.768 -7.115 1.00 91.19 93 LYS A O 1
ATOM 727 N N . ALA A 1 94 ? -7.703 13.173 -5.705 1.00 88.50 94 ALA A N 1
ATOM 728 C CA . ALA A 1 94 ? -6.647 13.043 -6.703 1.00 88.50 94 ALA A CA 1
ATOM 729 C C . ALA A 1 94 ? -6.462 11.609 -7.222 1.00 88.50 94 ALA A C 1
ATOM 731 O O . ALA A 1 94 ? -6.060 11.415 -8.364 1.00 88.50 94 ALA A O 1
ATOM 732 N N . LEU A 1 95 ? -6.777 10.605 -6.402 1.00 89.19 95 LEU A N 1
ATOM 733 C CA . LEU A 1 95 ? -6.743 9.193 -6.787 1.00 89.19 95 LEU A CA 1
ATOM 734 C C . LEU A 1 95 ? -7.967 8.754 -7.612 1.00 89.19 95 LEU A C 1
ATOM 736 O O . LEU A 1 95 ? -8.023 7.604 -8.044 1.00 89.19 95 LEU A O 1
ATOM 740 N N . GLN A 1 96 ? -8.954 9.627 -7.841 1.00 86.62 96 GLN A N 1
ATOM 741 C CA . GLN A 1 96 ? -10.091 9.304 -8.703 1.00 86.62 96 GLN A CA 1
ATOM 742 C C . GLN A 1 96 ? -9.654 9.282 -10.172 1.00 86.62 96 GLN A C 1
ATOM 744 O O . GLN A 1 96 ? -9.499 10.324 -10.800 1.00 86.62 96 GLN A O 1
ATOM 749 N N . ASP A 1 97 ? -9.522 8.083 -10.738 1.00 86.38 97 ASP A N 1
ATOM 750 C CA . ASP A 1 97 ? -9.202 7.868 -12.152 1.00 86.38 97 ASP A CA 1
ATOM 751 C C . ASP A 1 97 ? -10.030 6.699 -12.720 1.00 86.38 97 ASP A C 1
ATOM 753 O O . ASP A 1 97 ? -10.247 5.709 -12.023 1.00 86.38 97 ASP A O 1
ATOM 757 N N . PRO A 1 98 ? -10.484 6.741 -13.988 1.00 82.44 98 PRO A N 1
ATOM 758 C CA . PRO A 1 98 ? -11.253 5.641 -14.581 1.00 82.44 98 PRO A CA 1
ATOM 759 C C . PRO A 1 98 ? -10.540 4.276 -14.599 1.00 82.44 98 PRO A C 1
ATOM 761 O O . PRO A 1 98 ? -11.200 3.239 -14.679 1.00 82.44 98 PRO A O 1
ATOM 764 N N . GLY A 1 99 ? -9.207 4.262 -14.575 1.00 83.81 99 GLY A N 1
ATOM 765 C CA . GLY A 1 99 ? -8.361 3.075 -14.500 1.00 83.81 99 GLY A CA 1
ATOM 766 C C . GLY A 1 99 ? -8.069 2.597 -13.074 1.00 83.81 99 GLY A C 1
ATOM 767 O O . GLY A 1 99 ? -7.619 1.458 -12.923 1.00 83.81 99 GLY A O 1
ATOM 768 N N . LEU A 1 100 ? -8.344 3.410 -12.046 1.00 88.38 100 LEU A N 1
ATOM 769 C CA . LEU A 1 100 ? -8.186 3.072 -10.629 1.00 88.38 100 LEU A CA 1
ATOM 770 C C . LEU A 1 100 ? -9.544 3.060 -9.915 1.00 88.38 100 LEU A C 1
ATOM 772 O O . LEU A 1 100 ? -10.159 4.087 -9.651 1.00 88.38 100 LEU A O 1
ATOM 776 N N . CYS A 1 101 ? -9.991 1.874 -9.521 1.00 88.06 101 CYS A N 1
ATOM 777 C CA . CYS A 1 101 ? -11.120 1.712 -8.620 1.00 88.06 101 CYS A CA 1
ATOM 778 C C . CYS A 1 101 ? -10.603 1.618 -7.183 1.00 88.06 101 CYS A C 1
ATOM 780 O O . CYS A 1 101 ? -9.974 0.627 -6.818 1.00 88.06 101 CYS A O 1
ATOM 782 N N . LEU A 1 102 ? -10.869 2.645 -6.379 1.00 90.56 102 LEU A N 1
ATOM 783 C CA . LEU A 1 102 ? -10.578 2.677 -4.948 1.00 90.56 102 LEU A CA 1
ATOM 784 C C . LEU A 1 102 ? -11.898 2.666 -4.176 1.00 90.56 102 LEU A C 1
ATOM 786 O O . LEU A 1 102 ? -12.740 3.541 -4.369 1.00 90.56 102 LEU A O 1
ATOM 790 N N . VAL A 1 103 ? -12.088 1.665 -3.323 1.00 90.50 103 VAL A N 1
ATOM 791 C CA . VAL A 1 103 ? -13.333 1.456 -2.581 1.00 90.50 103 VAL A CA 1
ATOM 792 C C . VAL A 1 103 ? -13.014 1.356 -1.105 1.00 90.50 103 VAL A C 1
ATOM 794 O O . VAL A 1 103 ? -12.281 0.462 -0.694 1.00 90.50 103 VAL A O 1
ATOM 797 N N . ILE A 1 104 ? -13.590 2.254 -0.314 1.00 93.81 104 ILE A N 1
ATOM 798 C CA . ILE A 1 104 ? -13.422 2.304 1.136 1.00 93.81 104 ILE A CA 1
ATOM 799 C C . ILE A 1 104 ? -14.800 2.118 1.760 1.00 93.81 104 ILE A C 1
ATOM 801 O O . ILE A 1 104 ? -15.759 2.758 1.328 1.00 93.81 104 ILE A O 1
ATOM 805 N N . LYS A 1 105 ? -14.918 1.211 2.730 1.00 94.25 105 LYS A N 1
ATOM 806 C CA . LYS A 1 105 ? -16.194 0.951 3.399 1.00 94.25 105 LYS A CA 1
ATOM 807 C C . LYS A 1 105 ? -16.002 0.520 4.843 1.00 94.25 105 LYS A C 1
ATOM 809 O O . LYS A 1 105 ? -15.065 -0.218 5.166 1.00 94.25 105 LYS A O 1
ATOM 814 N N . LEU A 1 106 ? -16.928 0.944 5.699 1.00 95.31 106 LEU A N 1
ATOM 815 C CA . LEU A 1 106 ? -17.025 0.476 7.076 1.00 95.31 106 LEU A CA 1
ATOM 816 C C . LEU A 1 106 ? -18.126 -0.573 7.187 1.00 95.31 106 LEU A C 1
ATOM 818 O O . LEU A 1 106 ? -19.228 -0.380 6.671 1.00 95.31 106 LEU A O 1
ATOM 822 N N . PHE A 1 107 ? -17.855 -1.652 7.911 1.00 96.56 107 PHE A N 1
ATOM 823 C CA . PHE A 1 107 ? -18.879 -2.607 8.327 1.00 96.56 107 PHE A CA 1
ATOM 824 C C . PHE A 1 107 ? -18.957 -2.613 9.845 1.00 96.56 107 PHE A C 1
ATOM 826 O O . PHE A 1 107 ? -17.953 -2.855 10.511 1.00 96.56 107 PHE A O 1
ATOM 833 N N . ILE A 1 108 ? -20.136 -2.324 10.385 1.00 96.94 108 ILE A N 1
ATOM 834 C CA . ILE A 1 108 ? -20.358 -2.072 11.810 1.00 96.94 108 ILE A CA 1
ATOM 835 C C . ILE A 1 108 ? -21.369 -3.089 12.329 1.00 96.94 108 ILE A C 1
ATOM 837 O O . ILE A 1 108 ? -22.430 -3.276 11.736 1.00 96.94 108 ILE A O 1
ATOM 841 N N . GLU A 1 109 ? -21.058 -3.757 13.437 1.00 97.56 109 GLU A N 1
ATOM 842 C CA . GLU A 1 109 ? -22.033 -4.590 14.137 1.00 97.56 109 GLU A CA 1
ATOM 843 C C . GLU A 1 109 ? -23.236 -3.733 14.545 1.00 97.56 109 GLU A C 1
ATOM 845 O O . GLU A 1 109 ? -23.081 -2.724 15.226 1.00 97.56 109 GLU A O 1
ATOM 850 N N . LYS A 1 110 ? -24.450 -4.160 14.190 1.00 95.88 110 LYS A N 1
ATOM 851 C CA . LYS A 1 110 ? -25.696 -3.415 14.444 1.00 95.88 110 LYS A CA 1
ATOM 852 C C . LYS A 1 110 ? -25.936 -3.047 15.914 1.00 95.88 110 LYS A C 1
ATOM 854 O O . LYS A 1 110 ? -26.723 -2.148 16.185 1.00 95.88 110 LYS A O 1
ATOM 859 N N . THR A 1 111 ? -25.331 -3.770 16.858 1.00 95.25 111 THR A N 1
ATOM 860 C CA . THR A 1 111 ? -25.452 -3.499 18.298 1.00 95.25 111 THR A CA 1
ATOM 861 C C . THR A 1 111 ? -24.365 -2.567 18.835 1.00 95.25 111 THR A C 1
ATOM 863 O O . THR A 1 111 ? -24.383 -2.263 20.025 1.00 95.25 111 THR A O 1
ATOM 866 N N . LEU A 1 112 ? -23.389 -2.170 18.015 1.00 96.75 112 LEU A N 1
ATOM 867 C CA . LEU A 1 112 ? -22.341 -1.230 18.397 1.00 96.75 112 LEU A CA 1
ATOM 868 C C . LEU A 1 112 ? -22.832 0.203 18.172 1.00 96.75 112 LEU A C 1
ATOM 870 O O . LEU A 1 112 ? -23.168 0.582 17.051 1.00 96.75 112 LEU A O 1
ATOM 874 N N . THR A 1 113 ? -22.825 1.011 19.228 1.00 96.06 113 THR A N 1
ATOM 875 C CA . THR A 1 113 ? -23.033 2.458 19.113 1.00 96.06 113 THR A CA 1
ATOM 876 C C . THR A 1 113 ? -21.722 3.108 18.695 1.00 96.06 113 THR A C 1
ATOM 878 O O . THR A 1 113 ? -20.733 2.993 19.414 1.00 96.06 113 THR A O 1
ATOM 881 N N . VAL A 1 114 ? -21.720 3.767 17.537 1.00 97.25 114 VAL A N 1
ATOM 882 C CA . VAL A 1 114 ? -20.554 4.470 16.986 1.00 97.25 114 VAL A CA 1
ATOM 883 C C . VAL A 1 114 ? -20.808 5.968 17.024 1.00 97.25 114 VAL A C 1
ATOM 885 O O . VAL A 1 114 ? -21.902 6.417 16.675 1.00 97.25 114 VAL A O 1
ATOM 888 N N . GLU A 1 115 ? -19.794 6.731 17.416 1.00 97.81 115 GLU A N 1
ATOM 889 C CA . GLU A 1 115 ? -19.857 8.187 17.496 1.00 97.81 115 GLU A CA 1
ATOM 890 C C . GLU A 1 115 ? -20.255 8.806 16.148 1.00 97.81 115 GLU A C 1
ATOM 892 O O . GLU A 1 115 ? -19.730 8.452 15.086 1.00 97.81 115 GLU A O 1
ATOM 897 N N . LEU A 1 116 ? -21.212 9.739 16.180 1.00 95.88 116 LEU A N 1
ATOM 898 C CA . LEU A 1 116 ? -21.729 10.383 14.966 1.00 95.88 116 LEU A CA 1
ATOM 899 C C . LEU A 1 116 ? -20.642 11.194 14.258 1.00 95.88 116 LEU A C 1
ATOM 901 O O . LEU A 1 116 ? -20.524 11.129 13.039 1.00 95.88 116 LEU A O 1
ATOM 905 N N . GLU A 1 117 ? -19.796 11.882 15.026 1.00 96.50 117 GLU A N 1
ATOM 906 C CA . GLU A 1 117 ? -18.688 12.672 14.485 1.00 96.50 117 GLU A CA 1
ATOM 907 C C . GLU A 1 117 ? -17.695 11.802 13.698 1.00 96.50 117 GLU A C 1
ATOM 909 O O . GLU A 1 117 ? -17.200 12.215 12.648 1.00 96.50 117 GLU A O 1
ATOM 914 N N . PHE A 1 118 ? -17.438 10.570 14.150 1.00 97.31 118 PHE A N 1
ATOM 915 C CA . PHE A 1 118 ? -16.599 9.627 13.414 1.00 97.31 118 PHE A CA 1
ATOM 916 C C . PHE A 1 118 ? -17.239 9.199 12.094 1.00 97.31 118 PHE A C 1
ATOM 918 O O . PHE A 1 118 ? -16.573 9.214 11.059 1.00 97.31 118 PHE A O 1
ATOM 925 N N . GLN A 1 119 ? -18.530 8.859 12.110 1.00 95.94 119 GLN A N 1
ATOM 926 C CA . GLN A 1 119 ? -19.261 8.486 10.895 1.00 95.94 119 GLN A CA 1
ATOM 927 C C . GLN A 1 119 ? -19.290 9.642 9.885 1.00 95.94 119 GLN A C 1
ATOM 929 O O . GLN A 1 119 ? -19.021 9.431 8.700 1.00 95.94 119 GLN A O 1
ATOM 934 N N . ASP A 1 120 ? -19.523 10.868 10.357 1.00 96.69 120 ASP A N 1
ATOM 935 C CA . ASP A 1 120 ? -19.502 12.071 9.528 1.00 96.69 120 ASP A CA 1
ATOM 936 C C . ASP A 1 120 ? -18.110 12.326 8.941 1.00 96.69 120 ASP A C 1
ATOM 938 O O . ASP A 1 120 ? -17.989 12.647 7.756 1.00 96.69 120 ASP A O 1
ATOM 942 N N . ARG A 1 121 ? -17.036 12.154 9.723 1.00 97.25 121 ARG A N 1
ATOM 943 C CA . ARG A 1 121 ? -15.660 12.289 9.221 1.00 97.25 121 ARG A CA 1
ATOM 944 C C . ARG A 1 121 ? -15.315 11.207 8.194 1.00 97.25 121 ARG A C 1
ATOM 946 O O . ARG A 1 121 ? -14.774 11.536 7.136 1.00 97.25 121 ARG A O 1
ATOM 953 N N . ALA A 1 122 ? -15.655 9.946 8.458 1.00 96.94 122 ALA A N 1
ATOM 954 C CA . ALA A 1 122 ? -15.429 8.835 7.532 1.00 96.94 122 ALA A CA 1
ATOM 955 C C . ALA A 1 122 ? -16.144 9.064 6.189 1.00 96.94 122 ALA A C 1
ATOM 957 O O . ALA A 1 122 ? -15.546 8.901 5.121 1.00 96.94 122 ALA A O 1
ATOM 958 N N . LEU A 1 123 ? -17.388 9.544 6.224 1.00 96.56 123 LEU A N 1
ATOM 959 C CA . LEU A 1 123 ? -18.137 9.863 5.014 1.00 96.56 123 LEU A CA 1
ATOM 960 C C . LEU A 1 123 ? -17.547 11.076 4.275 1.00 96.56 123 LEU A C 1
ATOM 962 O O . LEU A 1 123 ? -17.296 11.012 3.073 1.00 96.56 123 LEU A O 1
ATOM 966 N N . ASN A 1 124 ? -17.299 12.183 4.979 1.00 96.12 124 ASN A N 1
ATOM 967 C CA . ASN A 1 124 ? -16.960 13.464 4.350 1.00 96.12 124 ASN A CA 1
ATOM 968 C C . ASN A 1 124 ? -15.506 13.584 3.884 1.00 96.12 124 ASN A C 1
ATOM 970 O O . ASN A 1 124 ? -15.236 14.355 2.951 1.00 96.12 124 ASN A O 1
ATOM 974 N N . TYR A 1 125 ? -14.583 12.883 4.545 1.00 95.88 125 TYR A N 1
ATOM 975 C CA . TYR A 1 125 ? -13.156 12.931 4.231 1.00 95.88 125 TYR A CA 1
ATOM 976 C C . TYR A 1 125 ? -12.677 11.680 3.498 1.00 95.88 125 TYR A C 1
ATOM 978 O O . TYR A 1 125 ? -11.866 11.814 2.588 1.00 95.88 125 TYR A O 1
ATOM 986 N N . PHE A 1 126 ? -13.226 10.503 3.817 1.00 95.69 126 PHE A N 1
ATOM 987 C CA . PHE A 1 126 ? -12.798 9.236 3.215 1.00 95.69 126 PHE A CA 1
ATOM 988 C C . PHE A 1 126 ? -13.767 8.662 2.180 1.00 95.69 126 PHE A C 1
ATOM 990 O O . PHE A 1 126 ? -13.460 7.644 1.568 1.00 95.69 126 PHE A O 1
ATOM 997 N N . GLN A 1 127 ? -14.926 9.300 1.963 1.00 93.56 127 GLN A N 1
ATOM 998 C CA . GLN A 1 127 ? -15.988 8.784 1.084 1.00 93.56 127 GLN A CA 1
ATOM 999 C C . GLN A 1 127 ? -16.448 7.376 1.493 1.00 93.56 127 GLN A C 1
ATOM 1001 O O . GLN A 1 127 ? -16.928 6.603 0.666 1.00 93.56 127 GLN A O 1
ATOM 1006 N N . SER A 1 128 ? -16.290 7.047 2.777 1.00 93.25 128 SER A N 1
ATOM 1007 C CA . SER A 1 128 ? -16.577 5.730 3.318 1.00 93.25 128 SER A CA 1
ATOM 1008 C C . SER A 1 128 ? -17.893 5.766 4.071 1.00 93.25 128 SER A C 1
ATOM 1010 O O . SER A 1 128 ? -17.969 6.275 5.188 1.00 93.25 128 SER A O 1
ATOM 1012 N N . ASP A 1 129 ? -18.927 5.181 3.480 1.00 89.25 129 ASP A N 1
ATOM 1013 C CA . ASP A 1 129 ? -20.180 4.940 4.179 1.00 89.25 129 ASP A CA 1
ATOM 1014 C C . ASP A 1 129 ? -20.077 3.726 5.123 1.00 89.25 129 ASP A C 1
ATOM 1016 O O . ASP A 1 129 ? -19.160 2.898 5.039 1.00 89.25 129 ASP A O 1
ATOM 1020 N N . ALA A 1 130 ? -21.041 3.621 6.037 1.00 91.75 130 ALA A N 1
ATOM 1021 C CA . ALA A 1 130 ? -21.148 2.518 6.981 1.00 91.75 130 ALA A CA 1
ATOM 1022 C C . ALA A 1 130 ? -22.280 1.558 6.594 1.00 91.75 130 ALA A C 1
ATOM 1024 O O . ALA A 1 130 ? -23.421 1.966 6.385 1.00 91.75 130 ALA A O 1
ATOM 1025 N N . GLY A 1 131 ? -21.968 0.265 6.520 1.00 93.31 131 GLY A N 1
ATOM 1026 C CA . GLY A 1 131 ? -22.947 -0.815 6.442 1.00 93.31 131 GLY A CA 1
ATOM 1027 C C . GLY A 1 131 ? -23.153 -1.461 7.810 1.00 93.31 131 GLY A C 1
ATOM 1028 O O . GLY A 1 131 ? -22.187 -1.911 8.426 1.00 93.31 131 GLY A O 1
ATOM 1029 N N . LEU A 1 132 ? -24.401 -1.544 8.277 1.00 95.56 132 LEU A N 1
ATOM 1030 C CA . LEU A 1 132 ? -24.732 -2.303 9.484 1.00 95.56 132 LEU A CA 1
ATOM 1031 C C . LEU A 1 132 ? -24.842 -3.792 9.155 1.00 95.56 132 LEU A C 1
ATOM 1033 O O . LEU A 1 132 ? -25.580 -4.184 8.255 1.00 95.56 132 LEU A O 1
ATOM 1037 N N . VAL A 1 133 ? -24.141 -4.622 9.918 1.00 96.31 133 VAL A N 1
ATOM 1038 C CA . VAL A 1 133 ? -24.087 -6.078 9.749 1.00 96.31 133 VAL A CA 1
ATOM 1039 C C . VAL A 1 133 ? -24.257 -6.786 11.095 1.00 96.31 133 VAL A C 1
ATOM 1041 O O . VAL A 1 133 ? -24.321 -6.152 12.144 1.00 96.31 133 VAL A O 1
ATOM 1044 N N . SER A 1 134 ? -24.406 -8.113 11.083 1.00 96.12 134 SER A N 1
ATOM 1045 C CA . SER A 1 134 ? -24.597 -8.930 12.296 1.00 96.12 134 SER A CA 1
ATOM 1046 C C . SER A 1 134 ? -23.459 -9.944 12.482 1.00 96.12 134 SER A C 1
ATOM 1048 O O . SER A 1 134 ? -23.698 -11.151 12.411 1.00 96.12 134 SER A O 1
ATOM 1050 N N . PHE A 1 135 ? -22.230 -9.469 12.703 1.00 96.19 135 PHE A N 1
ATOM 1051 C CA . PHE A 1 135 ? -21.074 -10.291 13.076 1.00 96.19 135 PHE A CA 1
ATOM 1052 C C . PHE A 1 135 ? -21.351 -11.163 14.302 1.00 96.19 135 PHE A C 1
ATOM 1054 O O . PHE A 1 135 ? -21.018 -12.342 14.287 1.00 96.19 135 PHE A O 1
ATOM 1061 N N . VAL A 1 136 ? -22.005 -10.625 15.338 1.00 95.94 136 VAL A N 1
ATOM 1062 C CA . VAL A 1 136 ? -22.277 -11.366 16.587 1.00 95.94 136 VAL A CA 1
ATOM 1063 C C . VAL A 1 136 ? -23.141 -12.601 16.334 1.00 95.94 136 VAL A C 1
ATOM 1065 O O . VAL A 1 136 ? -22.881 -13.665 16.890 1.00 95.94 136 VAL A O 1
ATOM 1068 N N . ALA A 1 137 ? -24.172 -12.458 15.500 1.00 96.56 137 ALA A N 1
ATOM 1069 C CA . ALA A 1 137 ? -25.126 -13.530 15.238 1.00 96.56 137 ALA A CA 1
ATOM 1070 C C . ALA A 1 137 ? -24.669 -14.469 14.112 1.00 96.56 137 ALA A C 1
ATOM 1072 O O . ALA A 1 137 ? -24.845 -15.677 14.223 1.00 96.56 137 ALA A O 1
ATOM 1073 N N . ASN A 1 138 ? -24.115 -13.924 13.021 1.00 94.94 138 ASN A N 1
ATOM 1074 C CA . ASN A 1 138 ? -23.904 -14.647 11.763 1.00 94.94 138 ASN A CA 1
ATOM 1075 C C . ASN A 1 138 ? -22.576 -14.259 11.067 1.00 94.94 138 ASN A C 1
ATOM 1077 O O . ASN A 1 138 ? -22.602 -13.848 9.900 1.00 94.94 138 ASN A O 1
ATOM 1081 N N . PRO A 1 139 ? -21.403 -14.408 11.713 1.00 94.94 139 PRO A N 1
ATOM 1082 C CA . PRO A 1 139 ? -20.138 -13.881 11.187 1.00 94.94 139 PRO A CA 1
ATOM 1083 C C . PRO A 1 139 ? -19.761 -14.480 9.822 1.00 94.94 139 PRO A C 1
ATOM 1085 O O . PRO A 1 139 ? -19.332 -13.761 8.923 1.00 94.94 139 PRO A O 1
ATOM 1088 N N . ALA A 1 140 ? -20.005 -15.780 9.614 1.00 94.19 140 ALA A N 1
ATOM 1089 C CA . ALA A 1 140 ? -19.732 -16.449 8.341 1.00 94.19 140 ALA A CA 1
ATOM 1090 C C . ALA A 1 140 ? -20.605 -15.926 7.183 1.00 94.19 140 ALA A C 1
ATOM 1092 O O . ALA A 1 140 ? -20.119 -15.780 6.061 1.00 94.19 140 ALA A O 1
ATOM 1093 N N . SER A 1 141 ? -21.880 -15.619 7.452 1.00 94.62 141 SER A N 1
ATOM 1094 C CA . SER A 1 141 ? -22.784 -15.052 6.443 1.00 94.62 141 SER A CA 1
ATOM 1095 C C . SER A 1 141 ? -22.379 -13.626 6.089 1.00 94.62 141 SER A C 1
ATOM 1097 O O . SER A 1 141 ? -22.313 -13.289 4.911 1.00 94.62 141 SER A O 1
ATOM 1099 N N . VAL A 1 142 ? -22.055 -12.815 7.101 1.00 95.31 142 VAL A N 1
ATOM 1100 C CA . VAL A 1 142 ? -21.590 -11.436 6.908 1.00 95.31 142 VAL A CA 1
ATOM 1101 C C . VAL A 1 142 ? -20.295 -11.408 6.100 1.00 95.31 142 VAL A C 1
ATOM 1103 O O . VAL A 1 142 ? -20.183 -10.632 5.159 1.00 95.31 142 VAL A O 1
ATOM 1106 N N . LYS A 1 143 ? -19.338 -12.299 6.391 1.00 94.94 143 LYS A N 1
ATOM 1107 C CA . LYS A 1 143 ? -18.111 -12.427 5.592 1.00 94.94 143 LYS A CA 1
ATOM 1108 C C . LYS A 1 143 ? -18.413 -12.634 4.108 1.00 94.94 143 LYS A C 1
ATOM 1110 O O . LYS A 1 143 ? -17.845 -11.950 3.261 1.00 94.94 143 LYS A O 1
ATOM 1115 N N . LYS A 1 144 ? -19.307 -13.578 3.798 1.00 94.19 144 LYS A N 1
ATOM 1116 C CA . LYS A 1 144 ? -19.691 -13.889 2.417 1.00 94.19 144 LYS A CA 1
ATOM 1117 C C . LYS A 1 144 ? -20.336 -12.684 1.734 1.00 94.19 144 LYS A C 1
ATOM 1119 O O . LYS A 1 144 ? -20.008 -12.403 0.589 1.00 94.19 144 LYS A O 1
ATOM 1124 N N . GLU A 1 145 ? -21.213 -11.973 2.435 1.00 94.38 145 GLU A N 1
ATOM 1125 C CA . GLU A 1 145 ? -21.855 -10.756 1.932 1.00 94.38 145 GLU A CA 1
ATOM 1126 C C . GLU A 1 145 ? -20.831 -9.654 1.622 1.00 94.38 145 GLU A C 1
ATOM 1128 O O . GLU A 1 145 ? -20.867 -9.074 0.539 1.00 94.38 145 GLU A O 1
ATOM 1133 N N . ILE A 1 146 ? -19.873 -9.418 2.526 1.00 94.19 146 ILE A N 1
ATOM 1134 C CA . ILE A 1 146 ? -18.805 -8.428 2.330 1.00 94.19 146 ILE A CA 1
ATOM 1135 C C . ILE A 1 146 ? -17.937 -8.796 1.120 1.00 94.19 146 ILE A C 1
ATOM 1137 O O . ILE A 1 146 ? -17.722 -7.951 0.251 1.00 94.19 146 ILE A O 1
ATOM 1141 N N . ASN A 1 147 ? -17.480 -10.050 1.020 1.00 93.75 147 ASN A N 1
ATOM 1142 C CA . ASN A 1 147 ? -16.677 -10.510 -0.118 1.00 93.75 147 ASN A CA 1
ATOM 1143 C C . ASN A 1 147 ? -17.435 -10.358 -1.444 1.00 93.75 147 ASN A C 1
ATOM 1145 O O . ASN A 1 147 ? -16.895 -9.793 -2.390 1.00 93.75 147 ASN A O 1
ATOM 1149 N N . GLN A 1 148 ? -18.710 -10.758 -1.494 1.00 93.69 148 GLN A N 1
ATOM 1150 C CA . GLN A 1 148 ? -19.553 -10.596 -2.685 1.00 93.69 148 GLN A CA 1
ATOM 1151 C C . GLN A 1 148 ? -19.756 -9.126 -3.068 1.00 93.69 148 GLN A C 1
ATOM 1153 O O . GLN A 1 148 ? -19.775 -8.786 -4.252 1.00 93.69 148 GLN A O 1
ATOM 1158 N N . TRP A 1 149 ? -19.903 -8.239 -2.083 1.00 92.50 149 TRP A N 1
ATOM 1159 C CA . TRP A 1 149 ? -20.026 -6.807 -2.333 1.00 92.50 149 TRP A CA 1
ATOM 1160 C C . TRP A 1 149 ? -18.746 -6.238 -2.960 1.00 92.50 149 TRP A C 1
ATOM 1162 O O . TRP A 1 149 ? -18.818 -5.518 -3.958 1.00 92.50 149 TRP A O 1
ATOM 1172 N N . PHE A 1 150 ? -17.571 -6.598 -2.434 1.00 91.06 150 PHE A N 1
ATOM 1173 C CA . PHE A 1 150 ? -16.288 -6.174 -3.002 1.00 91.06 150 PHE A CA 1
ATOM 1174 C C . PHE A 1 150 ? -16.014 -6.780 -4.374 1.0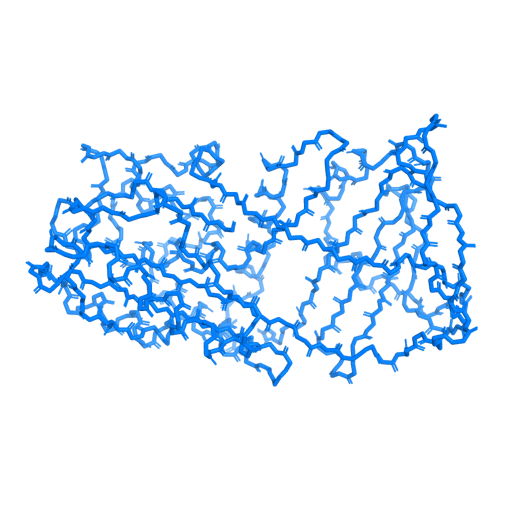0 91.06 150 PHE A C 1
ATOM 1176 O O . PHE A 1 150 ? -15.531 -6.074 -5.259 1.00 91.06 150 PHE A O 1
ATOM 1183 N N . GLU A 1 151 ? -16.377 -8.040 -4.591 1.00 91.81 151 GLU A N 1
ATOM 1184 C CA . GLU A 1 151 ? -16.273 -8.698 -5.892 1.00 91.81 151 GLU A CA 1
ATOM 1185 C C . GLU A 1 151 ? -17.041 -7.900 -6.957 1.00 91.81 151 GLU A C 1
ATOM 1187 O O . GLU A 1 151 ? -16.474 -7.509 -7.981 1.00 91.81 151 GLU A O 1
ATOM 1192 N N . GLN A 1 152 ? -18.291 -7.528 -6.667 1.00 90.50 152 GLN A N 1
ATOM 1193 C CA . GLN A 1 152 ? -19.114 -6.711 -7.564 1.00 90.50 152 GLN A CA 1
ATOM 1194 C C . GLN A 1 152 ? -18.524 -5.316 -7.799 1.00 90.50 152 GLN A C 1
ATOM 1196 O O . GLN A 1 152 ? -18.547 -4.813 -8.923 1.00 90.50 152 GLN A O 1
ATOM 1201 N N . LYS A 1 153 ? -17.985 -4.676 -6.754 1.00 88.44 153 LYS A N 1
ATOM 1202 C CA . LYS A 1 153 ? -17.402 -3.329 -6.856 1.00 88.44 153 LYS A CA 1
ATOM 1203 C C . LYS A 1 153 ? -16.061 -3.298 -7.585 1.00 88.44 153 LYS A C 1
ATOM 1205 O O . LYS A 1 153 ? -15.723 -2.275 -8.168 1.00 88.44 153 LYS A O 1
ATOM 1210 N N . THR A 1 154 ? -15.326 -4.405 -7.595 1.00 85.81 154 THR A N 1
ATOM 1211 C CA . THR A 1 154 ? -13.968 -4.502 -8.157 1.00 85.81 154 THR A CA 1
ATOM 1212 C C . THR A 1 154 ? -13.933 -5.238 -9.500 1.00 85.81 154 THR A C 1
ATOM 1214 O O . THR A 1 154 ? -12.889 -5.747 -9.919 1.00 85.81 154 THR A O 1
ATOM 1217 N N . ASN A 1 155 ? -15.073 -5.299 -10.200 1.00 84.69 155 ASN A N 1
ATOM 1218 C CA . ASN A 1 155 ? -15.227 -5.997 -11.480 1.00 84.69 155 ASN A CA 1
ATOM 1219 C C . ASN A 1 155 ? -14.761 -7.466 -11.424 1.00 84.69 155 ASN A C 1
ATOM 1221 O O . ASN A 1 155 ? -14.098 -7.947 -12.344 1.00 84.69 155 ASN A O 1
ATOM 1225 N N . ASN A 1 156 ? -15.097 -8.161 -10.336 1.00 86.06 156 ASN A N 1
ATOM 1226 C CA . ASN A 1 156 ? -14.734 -9.549 -10.036 1.00 86.06 156 ASN A CA 1
ATOM 1227 C C . ASN A 1 156 ? -13.219 -9.803 -9.924 1.00 86.06 156 ASN A C 1
ATOM 1229 O O . ASN A 1 156 ? -12.758 -10.914 -10.180 1.00 86.06 156 ASN A O 1
ATOM 1233 N N . THR A 1 157 ? -12.427 -8.779 -9.580 1.00 83.12 157 THR A N 1
ATOM 1234 C CA . THR A 1 157 ? -10.974 -8.948 -9.402 1.00 83.12 157 THR A CA 1
ATOM 1235 C C . THR A 1 157 ? -10.614 -9.345 -7.976 1.00 83.12 157 THR A C 1
ATOM 1237 O O . THR A 1 157 ? -9.725 -10.169 -7.779 1.00 83.12 157 THR A O 1
ATOM 1240 N N . ILE A 1 158 ? -11.290 -8.765 -6.981 1.00 83.81 158 ILE A N 1
ATOM 1241 C CA . ILE A 1 158 ? -11.047 -9.043 -5.564 1.00 83.81 158 ILE A CA 1
ATOM 1242 C C . ILE A 1 158 ? -12.226 -9.870 -5.053 1.00 83.81 158 ILE A C 1
ATOM 1244 O O . ILE A 1 158 ?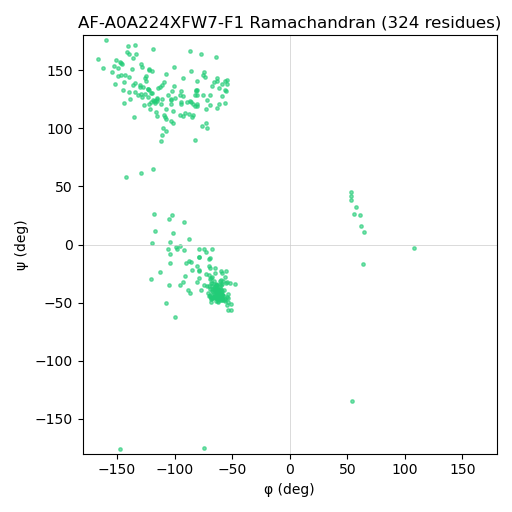 -13.283 -9.324 -4.753 1.00 83.81 158 ILE A O 1
ATOM 1248 N N . THR A 1 159 ? -12.050 -11.192 -5.005 1.00 84.50 159 THR A N 1
ATOM 1249 C CA . THR A 1 159 ? -13.107 -12.152 -4.633 1.00 84.50 159 THR A CA 1
ATOM 1250 C C . THR A 1 159 ? -13.111 -12.485 -3.143 1.00 84.50 159 THR A C 1
ATOM 1252 O O . THR A 1 159 ? -14.170 -12.693 -2.563 1.00 84.50 159 THR A O 1
ATOM 1255 N N . ASP A 1 160 ? -11.938 -12.493 -2.506 1.00 84.44 160 ASP A N 1
ATOM 1256 C CA . ASP A 1 160 ? -11.756 -12.947 -1.124 1.00 84.44 160 ASP A CA 1
ATOM 1257 C C . ASP A 1 160 ? -10.989 -11.910 -0.298 1.00 84.44 160 ASP A C 1
ATOM 1259 O O . ASP A 1 160 ? -9.894 -12.168 0.199 1.00 84.44 160 ASP A O 1
ATOM 1263 N N . LEU A 1 161 ? -11.564 -10.708 -0.165 1.00 85.88 161 LEU A N 1
ATOM 1264 C CA . LEU A 1 161 ? -10.982 -9.646 0.666 1.00 85.88 161 LEU A CA 1
ATOM 1265 C C . LEU A 1 161 ? -10.828 -10.105 2.128 1.00 85.88 161 LEU A C 1
ATOM 1267 O O . LEU A 1 161 ? -9.810 -9.858 2.770 1.00 85.88 161 LEU A O 1
ATOM 1271 N N . LEU A 1 162 ? -11.855 -10.776 2.652 1.00 88.25 162 LEU A N 1
ATOM 1272 C CA . LEU A 1 162 ? -11.891 -11.352 3.988 1.00 88.25 162 LEU A CA 1
ATOM 1273 C C . LEU A 1 162 ? -11.637 -12.865 3.917 1.00 88.25 162 LEU A C 1
ATOM 1275 O O . LEU A 1 162 ? -12.447 -13.614 3.364 1.00 88.25 162 LEU A O 1
ATOM 1279 N N . GLY A 1 163 ? -10.512 -13.305 4.491 1.00 85.50 163 GLY A N 1
ATOM 1280 C CA . GLY A 1 163 ? -10.105 -14.713 4.560 1.00 85.50 163 GLY A CA 1
ATOM 1281 C C . GLY A 1 163 ? -10.891 -15.555 5.576 1.00 85.50 163 GLY A C 1
ATOM 1282 O O . GLY A 1 163 ? -11.850 -15.099 6.196 1.00 85.50 163 GLY A O 1
ATOM 1283 N N . GLU A 1 164 ? -10.501 -16.820 5.769 1.00 77.75 164 GLU A N 1
ATOM 1284 C CA . GLU A 1 164 ? -11.250 -17.741 6.641 1.00 77.75 164 GLU A CA 1
ATOM 1285 C C . GLU A 1 164 ? -11.381 -17.245 8.088 1.00 77.75 164 GLU A C 1
ATOM 1287 O O . GLU A 1 164 ? -12.509 -17.174 8.583 1.00 77.75 164 GLU A O 1
ATOM 1292 N N . ASP A 1 165 ? -10.274 -16.784 8.675 1.00 80.06 165 ASP A N 1
ATOM 1293 C CA . ASP A 1 165 ? -10.160 -16.368 10.081 1.00 80.06 165 ASP A CA 1
ATOM 1294 C C . ASP A 1 165 ? -10.178 -14.840 10.278 1.00 80.06 165 ASP A C 1
ATOM 1296 O O . ASP A 1 165 ? -9.570 -14.320 11.216 1.00 80.06 165 ASP A O 1
ATOM 1300 N N . SER A 1 166 ? -10.778 -14.083 9.355 1.00 84.38 166 SER A N 1
ATOM 1301 C CA . SER A 1 166 ? -10.763 -12.613 9.429 1.00 84.38 166 SER A CA 1
ATOM 1302 C C . SER A 1 166 ? -11.866 -12.026 10.312 1.00 84.38 166 SER A C 1
ATOM 1304 O O . SER A 1 166 ? -11.748 -10.875 10.721 1.00 84.38 166 SER A O 1
ATOM 1306 N N . VAL A 1 167 ? -12.950 -12.774 10.554 1.00 90.81 167 VAL A N 1
ATOM 1307 C CA . VAL A 1 167 ? -14.118 -12.320 11.327 1.00 90.81 167 VAL A CA 1
ATOM 1308 C C . VAL A 1 167 ? -14.692 -13.444 12.182 1.00 90.81 167 VAL A C 1
ATOM 1310 O O . VAL A 1 167 ? -14.727 -14.602 11.767 1.00 90.81 167 VAL A O 1
ATOM 1313 N N . ASP A 1 168 ? -15.210 -13.082 13.349 1.00 93.69 168 ASP A N 1
ATOM 1314 C CA . ASP A 1 168 ? -15.861 -13.977 14.305 1.00 93.69 168 ASP A CA 1
ATOM 1315 C C . ASP A 1 168 ? -16.984 -13.245 15.073 1.00 93.69 168 ASP A C 1
ATOM 1317 O O . ASP A 1 168 ? -17.282 -12.078 14.815 1.00 93.69 168 ASP A O 1
ATOM 1321 N N . SER A 1 169 ? -17.625 -13.911 16.038 1.00 95.19 169 SER A N 1
ATOM 1322 C CA . SER A 1 169 ? -18.706 -13.320 16.845 1.00 95.19 169 SER A CA 1
ATOM 1323 C C . SER A 1 169 ? -18.235 -12.228 17.823 1.00 95.19 169 SER A C 1
ATOM 1325 O O . SER A 1 169 ? -19.053 -11.512 18.410 1.00 95.19 169 SER A O 1
ATOM 1327 N N . SER A 1 170 ? -16.923 -12.088 18.033 1.00 94.81 170 SER A N 1
ATOM 1328 C CA . SER A 1 170 ? -16.324 -10.999 18.814 1.00 94.81 170 SER A CA 1
ATOM 1329 C C . SER A 1 170 ? -16.071 -9.747 17.968 1.00 94.81 170 SER A C 1
ATOM 1331 O O . SER A 1 170 ? -15.928 -8.657 18.517 1.00 94.81 170 SER A O 1
ATOM 1333 N N . THR A 1 171 ? -16.109 -9.873 16.639 1.00 96.00 171 THR A N 1
ATOM 1334 C CA . THR A 1 171 ? -15.935 -8.755 15.709 1.00 96.00 171 THR A CA 1
ATOM 1335 C C . THR A 1 171 ? -17.040 -7.714 15.911 1.00 96.00 171 THR A C 1
ATOM 1337 O O . THR A 1 171 ? -18.219 -8.042 16.073 1.00 96.00 171 THR A O 1
ATOM 1340 N N . ARG A 1 172 ? -16.651 -6.437 15.960 1.00 96.38 172 ARG A N 1
ATOM 1341 C CA 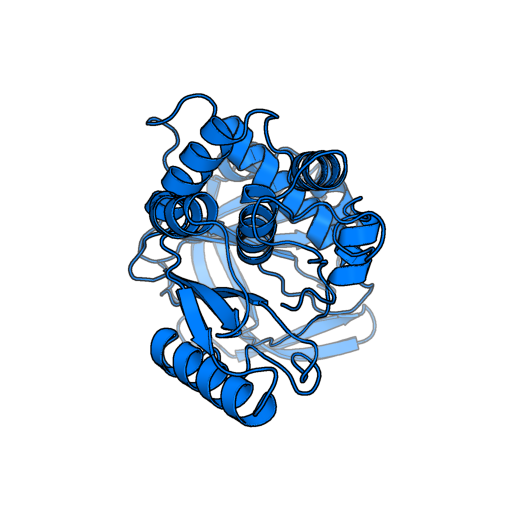. ARG A 1 172 ? -17.566 -5.296 16.156 1.00 96.38 172 ARG A CA 1
ATOM 1342 C C . ARG A 1 172 ? -17.534 -4.305 15.006 1.00 96.38 172 ARG A C 1
ATOM 1344 O O . ARG A 1 172 ? -18.545 -3.672 14.727 1.00 96.38 172 ARG A O 1
ATOM 1351 N N . MET A 1 173 ? -16.397 -4.185 14.336 1.00 95.94 173 MET A N 1
ATOM 1352 C CA . MET A 1 173 ? -16.215 -3.279 13.215 1.00 95.94 173 MET A CA 1
ATOM 1353 C C . MET A 1 173 ? -15.103 -3.807 12.309 1.00 95.94 173 MET A C 1
ATOM 1355 O O . MET A 1 173 ? -14.157 -4.428 12.794 1.00 95.94 173 MET A O 1
ATOM 1359 N N . ILE A 1 174 ? -15.208 -3.540 11.009 1.00 95.38 174 ILE A N 1
ATOM 1360 C CA . ILE A 1 174 ? -14.128 -3.733 10.040 1.00 95.38 174 ILE A CA 1
ATOM 1361 C C . ILE A 1 174 ? -14.005 -2.465 9.202 1.00 95.38 174 ILE A C 1
ATOM 1363 O O . ILE A 1 174 ? -14.990 -1.990 8.633 1.00 95.38 174 ILE A O 1
ATOM 1367 N N . LEU A 1 175 ? -12.783 -1.945 9.121 1.00 95.25 175 LEU A N 1
ATOM 1368 C CA . LEU A 1 175 ? -12.397 -0.885 8.198 1.00 95.25 175 LEU A CA 1
ATOM 1369 C C . LEU A 1 175 ? -11.808 -1.559 6.954 1.00 95.25 175 LEU A C 1
ATOM 1371 O O . LEU A 1 175 ? -10.853 -2.328 7.071 1.00 95.25 175 LEU A O 1
ATOM 1375 N N . THR A 1 176 ? -12.383 -1.319 5.778 1.00 92.62 176 THR A N 1
ATOM 1376 C CA . THR A 1 176 ? -11.958 -1.996 4.544 1.00 92.62 176 THR A CA 1
ATOM 1377 C C . THR A 1 176 ? -11.581 -1.004 3.458 1.00 92.62 176 THR A C 1
ATOM 1379 O O . THR A 1 176 ? -12.251 0.011 3.272 1.00 92.62 176 THR A O 1
ATOM 1382 N N . ASN A 1 177 ? -10.519 -1.329 2.724 1.00 91.06 177 ASN A N 1
ATOM 1383 C CA . ASN A 1 177 ? -10.129 -0.663 1.491 1.00 91.06 177 ASN A CA 1
ATOM 1384 C C . ASN A 1 177 ? -9.781 -1.731 0.448 1.00 91.06 177 ASN A C 1
ATOM 1386 O O . ASN A 1 177 ? -9.020 -2.654 0.738 1.00 91.06 177 ASN A O 1
ATOM 1390 N N . ALA A 1 178 ? -10.333 -1.595 -0.752 1.00 87.94 178 ALA A N 1
ATOM 1391 C CA . ALA A 1 178 ? -9.958 -2.375 -1.916 1.00 87.94 178 ALA A CA 1
ATOM 1392 C C . ALA A 1 178 ? -9.535 -1.431 -3.044 1.00 87.94 178 ALA A C 1
ATOM 1394 O O . ALA A 1 178 ? -10.293 -0.540 -3.434 1.00 87.94 178 ALA A O 1
ATOM 1395 N N . ALA A 1 179 ? -8.344 -1.660 -3.594 1.00 88.44 179 ALA A N 1
ATOM 1396 C CA . ALA A 1 179 ? -7.846 -0.950 -4.763 1.00 88.44 179 ALA A CA 1
ATOM 1397 C C . ALA A 1 179 ? -7.668 -1.921 -5.930 1.00 88.44 179 ALA A C 1
ATOM 1399 O O . ALA A 1 179 ? -6.955 -2.919 -5.829 1.00 88.44 179 ALA A O 1
ATOM 1400 N N . TYR A 1 180 ? -8.296 -1.603 -7.055 1.00 86.19 180 TYR A N 1
ATOM 1401 C CA . TYR A 1 180 ? -8.152 -2.313 -8.313 1.00 86.19 180 TYR A CA 1
ATOM 1402 C C . TYR A 1 180 ? -7.671 -1.349 -9.388 1.00 86.19 180 TYR A C 1
ATOM 1404 O O . TYR A 1 180 ? -8.348 -0.374 -9.702 1.00 86.19 180 TYR A O 1
ATOM 1412 N N . PHE A 1 181 ? -6.522 -1.648 -9.986 1.00 86.69 181 PHE A N 1
ATOM 1413 C CA . PHE A 1 181 ? -5.978 -0.868 -11.087 1.00 86.69 181 PHE A CA 1
ATOM 1414 C C . PHE A 1 181 ? -5.933 -1.700 -12.366 1.00 86.69 181 PHE A C 1
ATOM 1416 O O . PHE A 1 181 ? -5.343 -2.784 -12.403 1.00 86.69 181 PHE A O 1
ATOM 1423 N N . LYS A 1 182 ? -6.535 -1.177 -13.436 1.00 87.25 182 LYS A N 1
ATOM 1424 C CA . LYS A 1 182 ? -6.492 -1.771 -14.772 1.00 87.25 182 LYS A CA 1
ATOM 1425 C C . LYS A 1 182 ? -6.211 -0.694 -15.798 1.00 87.25 182 LYS A C 1
ATOM 1427 O O . LYS A 1 182 ? -7.084 0.097 -16.143 1.00 87.25 182 LYS A O 1
ATOM 1432 N N . ALA A 1 183 ? -5.016 -0.743 -16.364 1.00 88.81 183 ALA A N 1
ATOM 1433 C CA . ALA A 1 183 ? -4.611 0.212 -17.376 1.00 88.81 183 ALA A CA 1
ATOM 1434 C C . ALA A 1 183 ? -3.896 -0.449 -18.551 1.00 88.81 183 ALA A C 1
ATOM 1436 O O . ALA A 1 183 ? -3.401 -1.575 -18.487 1.00 88.81 183 ALA A O 1
ATOM 1437 N N . ILE A 1 184 ? -3.880 0.289 -19.655 1.00 92.69 184 ILE A N 1
ATOM 1438 C CA . ILE A 1 184 ? -3.209 -0.080 -20.896 1.00 92.69 184 ILE A CA 1
ATOM 1439 C C . ILE A 1 184 ? -1.911 0.718 -20.955 1.00 92.69 184 ILE A C 1
ATOM 1441 O O . ILE A 1 184 ? -1.936 1.928 -20.733 1.00 92.69 184 ILE A O 1
ATOM 1445 N N . TRP A 1 185 ? -0.791 0.060 -21.258 1.00 95.69 185 TRP A N 1
ATOM 1446 C CA . TRP A 1 185 ? 0.481 0.740 -21.514 1.00 95.69 185 TRP A CA 1
ATOM 1447 C C . TRP A 1 185 ? 0.327 1.803 -22.606 1.00 95.69 185 TRP A C 1
ATOM 1449 O O . TRP A 1 185 ? -0.356 1.561 -23.602 1.00 95.69 185 TRP A O 1
ATOM 1459 N N . GLU A 1 186 ? 0.996 2.949 -22.464 1.00 96.19 186 GLU A N 1
ATOM 1460 C CA . GLU A 1 186 ? 1.089 3.934 -23.548 1.00 96.19 186 GLU A CA 1
ATOM 1461 C C . GLU A 1 186 ? 1.740 3.293 -24.786 1.00 96.19 186 GLU A C 1
ATOM 1463 O O . GLU A 1 186 ? 1.205 3.375 -25.891 1.00 96.19 186 GLU A O 1
ATOM 1468 N N . SER A 1 187 ? 2.841 2.562 -24.572 1.00 96.69 187 SER A N 1
ATOM 1469 C CA . SER A 1 187 ? 3.500 1.722 -25.578 1.00 96.69 187 SER A CA 1
ATOM 1470 C C . SER A 1 187 ? 3.321 0.242 -25.233 1.00 96.69 187 SER A C 1
ATOM 1472 O O . SER A 1 187 ? 4.005 -0.306 -24.364 1.00 96.69 187 SER A O 1
ATOM 1474 N N . GLN A 1 188 ? 2.367 -0.412 -25.897 1.00 97.19 188 GLN A N 1
ATOM 1475 C CA . GLN A 1 188 ? 2.033 -1.816 -25.650 1.00 97.19 188 GLN A CA 1
ATOM 1476 C C . GLN A 1 188 ? 3.064 -2.779 -26.248 1.00 97.19 188 GLN A C 1
ATOM 1478 O O . GLN A 1 188 ? 3.594 -2.565 -27.337 1.00 97.19 188 GLN A O 1
ATOM 1483 N N . PHE A 1 189 ? 3.289 -3.895 -25.555 1.00 97.62 189 PHE A N 1
ATOM 1484 C CA . PHE A 1 189 ? 4.063 -5.016 -26.078 1.00 97.62 189 PHE A CA 1
ATOM 1485 C C . PHE A 1 189 ? 3.232 -5.796 -27.104 1.00 97.62 189 PHE A C 1
ATOM 1487 O O . PHE A 1 189 ? 2.112 -6.207 -26.802 1.00 97.62 189 PHE A O 1
ATOM 1494 N N . ASP A 1 190 ? 3.783 -6.039 -28.296 1.00 97.50 190 ASP A N 1
ATOM 1495 C CA . ASP A 1 190 ? 3.139 -6.887 -29.305 1.00 97.50 190 ASP A CA 1
ATOM 1496 C C . ASP A 1 190 ? 3.156 -8.355 -28.834 1.00 97.50 190 ASP A C 1
ATOM 1498 O O . ASP A 1 190 ? 4.241 -8.925 -28.654 1.00 97.50 190 ASP A O 1
ATOM 1502 N N . PRO A 1 191 ? 1.992 -9.013 -28.658 1.00 97.38 191 PRO A N 1
ATOM 1503 C CA . PRO A 1 191 ? 1.938 -10.410 -28.236 1.00 97.38 191 PRO A CA 1
ATOM 1504 C C . PRO A 1 191 ? 2.717 -11.361 -29.154 1.00 97.38 191 PRO A C 1
ATOM 1506 O O . PRO A 1 191 ? 3.233 -12.368 -28.677 1.00 97.38 191 PRO A O 1
ATOM 1509 N N . ARG A 1 192 ? 2.862 -11.032 -30.447 1.00 98.00 192 ARG A N 1
ATOM 1510 C CA . ARG A 1 192 ? 3.620 -11.831 -31.429 1.00 98.00 192 ARG A CA 1
ATOM 1511 C C . ARG A 1 192 ? 5.129 -11.815 -31.181 1.00 98.00 192 ARG A C 1
ATOM 1513 O O . ARG A 1 192 ? 5.833 -12.688 -31.675 1.00 98.00 192 ARG A O 1
ATOM 1520 N N . LEU A 1 193 ? 5.627 -10.829 -30.434 1.00 97.94 193 LEU A N 1
ATOM 1521 C CA . LEU A 1 193 ? 7.037 -10.707 -30.055 1.00 97.94 193 LEU A CA 1
ATOM 1522 C C . LEU A 1 193 ? 7.327 -11.306 -28.669 1.00 97.94 193 LEU A C 1
ATOM 1524 O O . LEU A 1 193 ? 8.479 -11.310 -28.234 1.00 97.94 193 LEU A O 1
ATOM 1528 N N . THR A 1 194 ? 6.306 -11.828 -27.981 1.00 98.25 194 THR A N 1
ATOM 1529 C CA . THR A 1 194 ? 6.472 -12.514 -26.695 1.00 98.25 194 THR A CA 1
ATOM 1530 C C . THR A 1 194 ? 6.930 -13.949 -26.927 1.00 98.25 194 THR A C 1
ATOM 1532 O O . THR A 1 194 ? 6.228 -14.727 -27.566 1.00 98.25 194 THR A O 1
ATOM 1535 N N . ASN A 1 195 ? 8.087 -14.315 -26.379 1.00 97.94 195 ASN A N 1
ATOM 1536 C CA . ASN A 1 195 ? 8.699 -15.635 -26.563 1.00 97.94 195 ASN A CA 1
ATOM 1537 C C . ASN A 1 195 ? 9.170 -16.212 -25.223 1.00 97.94 195 ASN A C 1
ATOM 1539 O O . ASN A 1 195 ? 9.269 -15.484 -24.237 1.00 97.94 195 ASN A O 1
ATOM 1543 N N . ASP A 1 196 ? 9.449 -17.515 -25.174 1.00 98.19 196 ASP A N 1
ATOM 1544 C CA . ASP A 1 196 ? 10.081 -18.116 -23.997 1.00 98.19 196 ASP A CA 1
ATOM 1545 C C . ASP A 1 196 ? 11.530 -17.630 -23.868 1.00 98.19 196 ASP A C 1
ATOM 1547 O O . ASP A 1 196 ? 12.307 -17.713 -24.818 1.00 98.19 196 ASP A O 1
ATOM 1551 N N . ASP A 1 197 ? 11.895 -17.134 -22.689 1.00 97.12 197 ASP A N 1
ATOM 1552 C CA . ASP A 1 197 ? 13.248 -16.667 -22.371 1.00 97.12 197 ASP A CA 1
ATOM 1553 C C . ASP A 1 197 ? 13.618 -17.059 -20.935 1.00 97.12 197 ASP A C 1
ATOM 1555 O O . ASP A 1 197 ? 12.759 -17.454 -20.141 1.00 97.12 197 ASP A O 1
ATOM 1559 N N . ASP A 1 198 ? 14.901 -16.971 -20.608 1.00 95.19 198 ASP A N 1
ATOM 1560 C CA . ASP A 1 198 ? 15.418 -17.324 -19.290 1.00 95.19 198 ASP A CA 1
ATOM 1561 C C . ASP A 1 198 ? 15.203 -16.201 -18.265 1.00 95.19 198 ASP A C 1
ATOM 1563 O O . ASP A 1 198 ? 15.524 -15.032 -18.492 1.00 95.19 198 ASP A O 1
ATOM 1567 N N . PHE A 1 199 ? 14.699 -16.573 -17.088 1.00 93.56 199 PHE A N 1
ATOM 1568 C CA . PHE A 1 199 ? 14.658 -15.735 -15.896 1.00 93.56 199 PHE A CA 1
ATOM 1569 C C . PHE A 1 199 ? 15.427 -16.417 -14.765 1.00 93.56 199 PHE A C 1
ATOM 1571 O O . PHE A 1 199 ? 15.126 -17.541 -14.367 1.00 93.56 199 PHE A O 1
ATOM 1578 N N . HIS A 1 200 ? 16.430 -15.731 -14.230 1.00 90.56 200 HIS A N 1
ATOM 1579 C CA . HIS A 1 200 ? 17.255 -16.252 -13.144 1.00 90.56 200 HIS A CA 1
ATOM 1580 C C . HIS A 1 200 ? 16.567 -15.967 -11.809 1.00 90.56 200 HIS A C 1
ATOM 1582 O O . HIS A 1 200 ? 16.513 -14.815 -11.416 1.00 90.56 200 HIS A O 1
ATOM 1588 N N . VAL A 1 201 ? 16.050 -16.976 -11.110 1.00 85.50 201 VAL A N 1
ATOM 1589 C CA . VAL A 1 201 ? 15.435 -16.816 -9.774 1.00 85.50 201 VAL A CA 1
ATOM 1590 C C . VAL A 1 201 ? 16.505 -16.742 -8.688 1.00 85.50 201 VAL A C 1
ATOM 1592 O O . VAL A 1 201 ? 16.339 -16.058 -7.691 1.00 85.50 201 VAL A O 1
ATOM 1595 N N . THR A 1 202 ? 17.621 -17.441 -8.889 1.00 83.12 202 THR A N 1
ATOM 1596 C CA . THR A 1 202 ? 18.863 -17.327 -8.109 1.00 83.12 202 THR A CA 1
ATOM 1597 C C . THR A 1 202 ? 20.042 -17.428 -9.088 1.00 83.12 202 THR A C 1
ATOM 1599 O O . THR A 1 202 ? 19.823 -17.753 -10.259 1.00 83.12 202 THR A O 1
ATOM 1602 N N . PRO A 1 203 ? 21.302 -17.177 -8.683 1.00 82.75 203 PRO A N 1
ATOM 1603 C CA . PRO A 1 203 ? 22.434 -17.355 -9.596 1.00 82.75 203 PRO A CA 1
ATOM 1604 C C . PRO A 1 203 ? 22.565 -18.791 -10.129 1.00 82.75 203 PRO A C 1
ATOM 1606 O O . PRO A 1 203 ? 23.153 -18.997 -11.185 1.00 82.75 203 PRO A O 1
ATOM 1609 N N . GLN A 1 204 ? 22.015 -19.775 -9.410 1.00 86.69 204 GLN A N 1
ATOM 1610 C CA . GLN A 1 204 ? 22.056 -21.195 -9.759 1.00 86.69 204 GLN A CA 1
ATOM 1611 C C . GLN A 1 204 ? 20.733 -21.723 -10.334 1.00 86.69 204 GLN A C 1
ATOM 1613 O O . GLN A 1 204 ? 20.728 -22.797 -10.928 1.00 86.69 204 GLN A O 1
ATOM 1618 N N . ASN A 1 205 ? 19.618 -21.004 -10.167 1.00 89.12 205 ASN A N 1
ATOM 1619 C CA . ASN A 1 205 ? 18.295 -21.445 -10.603 1.00 89.12 205 ASN A CA 1
ATOM 1620 C C . ASN A 1 205 ? 17.738 -20.533 -11.697 1.00 89.12 205 ASN A C 1
ATOM 1622 O O . ASN A 1 205 ? 17.569 -19.330 -11.495 1.00 89.12 205 ASN A O 1
ATOM 1626 N N . THR A 1 206 ? 17.400 -21.125 -12.839 1.00 93.19 206 THR A N 1
ATOM 1627 C CA . THR A 1 206 ? 16.841 -20.426 -13.998 1.00 93.19 206 THR A CA 1
ATOM 1628 C C . THR A 1 206 ? 15.556 -21.112 -14.431 1.00 93.19 206 THR A C 1
ATOM 1630 O O . THR A 1 206 ? 15.502 -22.337 -14.516 1.00 93.19 206 THR A O 1
ATOM 1633 N N . VAL A 1 207 ? 14.527 -20.320 -14.714 1.00 93.94 207 VAL A N 1
ATOM 1634 C CA . VAL A 1 207 ? 13.222 -20.788 -15.186 1.00 93.94 207 VAL A CA 1
ATOM 1635 C C . VAL A 1 207 ? 12.893 -20.141 -16.527 1.00 93.94 207 VAL A C 1
ATOM 1637 O O . VAL A 1 207 ? 13.318 -19.019 -16.798 1.00 93.94 207 VAL A O 1
ATOM 1640 N N . LYS A 1 208 ? 12.113 -20.829 -17.365 1.00 96.69 208 LYS A N 1
ATOM 1641 C CA . LYS A 1 208 ? 11.573 -20.240 -18.596 1.00 96.69 208 LYS A CA 1
ATOM 1642 C C . LYS A 1 208 ? 10.335 -19.407 -18.281 1.00 96.69 208 LYS A C 1
ATOM 1644 O O . LYS A 1 208 ? 9.438 -19.870 -17.580 1.00 96.69 208 LYS A O 1
ATOM 1649 N N . VAL A 1 209 ? 10.274 -18.196 -18.826 1.00 97.00 209 VAL A N 1
ATOM 1650 C CA . VAL A 1 209 ? 9.128 -17.285 -18.699 1.00 97.00 209 VAL A CA 1
ATOM 1651 C C . VAL A 1 209 ? 8.699 -16.772 -20.066 1.00 97.00 209 VAL A C 1
ATOM 1653 O O . VAL A 1 209 ? 9.514 -16.668 -20.982 1.00 97.00 209 VAL A O 1
ATOM 1656 N N . LYS A 1 210 ? 7.430 -16.369 -20.193 1.00 98.12 210 LYS A N 1
ATOM 1657 C CA . LYS A 1 210 ? 6.965 -15.605 -21.357 1.00 98.12 210 LYS A CA 1
ATOM 1658 C C . LYS A 1 210 ? 7.529 -14.190 -21.274 1.00 98.12 210 LYS A C 1
ATOM 1660 O O . LYS A 1 210 ? 7.024 -13.356 -20.526 1.00 98.12 210 LYS A O 1
ATOM 1665 N N . MET A 1 211 ? 8.591 -13.933 -22.022 1.00 98.00 211 MET A N 1
ATOM 1666 C CA . MET A 1 211 ? 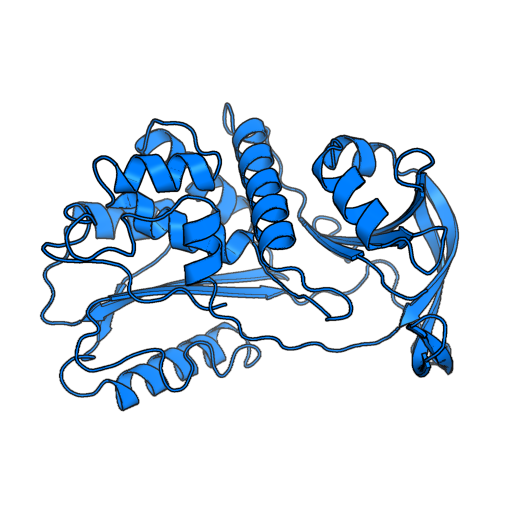9.295 -12.661 -22.055 1.00 98.00 211 MET A CA 1
ATOM 1667 C C . MET A 1 211 ? 8.702 -11.768 -23.138 1.00 98.00 211 MET A C 1
ATOM 1669 O O . MET A 1 211 ? 8.806 -12.061 -24.330 1.00 98.00 211 MET A O 1
ATOM 1673 N N . MET A 1 212 ? 8.071 -10.675 -22.721 1.00 98.38 212 MET A N 1
ATOM 1674 C CA . MET A 1 212 ? 7.584 -9.648 -23.635 1.00 98.38 212 MET A CA 1
ATOM 1675 C C . MET A 1 212 ? 8.763 -8.826 -24.153 1.00 98.38 212 MET A C 1
ATOM 1677 O O . MET A 1 212 ? 9.739 -8.608 -23.431 1.00 98.38 212 MET A O 1
ATOM 1681 N N . PHE A 1 213 ? 8.661 -8.336 -25.387 1.00 98.31 213 PHE A N 1
ATOM 1682 C CA . PHE A 1 213 ? 9.703 -7.537 -26.024 1.00 98.31 213 PHE A CA 1
ATOM 1683 C C . PHE A 1 213 ? 9.117 -6.331 -26.756 1.00 98.31 213 PHE A C 1
ATOM 1685 O O . PHE A 1 213 ? 8.116 -6.457 -27.462 1.00 98.31 213 PHE A O 1
ATOM 1692 N N . GLN A 1 214 ? 9.760 -5.171 -26.619 1.00 97.81 214 GLN A N 1
ATOM 1693 C CA . GLN A 1 214 ? 9.517 -4.024 -27.493 1.00 97.81 214 GLN A CA 1
ATOM 1694 C C . GLN A 1 214 ? 10.761 -3.140 -27.630 1.00 97.81 214 GLN A C 1
ATOM 1696 O O . GLN A 1 214 ? 11.657 -3.157 -26.781 1.00 97.81 214 GLN A O 1
ATOM 1701 N N . ARG A 1 215 ? 10.797 -2.347 -28.704 1.00 97.81 215 ARG A N 1
ATOM 1702 C CA . ARG A 1 215 ? 11.808 -1.316 -28.949 1.00 97.81 215 ARG A CA 1
ATOM 1703 C C . ARG A 1 215 ? 11.113 0.031 -29.101 1.00 97.81 215 ARG A C 1
ATOM 1705 O O . ARG A 1 215 ? 10.345 0.194 -30.043 1.00 97.81 215 ARG A O 1
ATOM 1712 N N . ASN A 1 216 ? 11.380 0.967 -28.197 1.00 97.31 216 ASN A N 1
ATOM 1713 C CA . ASN A 1 216 ? 10.822 2.321 -28.244 1.00 97.31 216 ASN A CA 1
ATOM 1714 C C . ASN A 1 216 ? 11.669 3.295 -27.398 1.00 97.31 216 ASN A C 1
ATOM 1716 O O . ASN A 1 216 ? 12.632 2.875 -26.748 1.00 97.31 216 ASN A O 1
ATOM 1720 N N . GLY A 1 217 ? 11.319 4.581 -27.414 1.00 97.69 217 GLY A N 1
ATOM 1721 C CA . GLY A 1 217 ? 11.837 5.589 -26.494 1.00 97.69 217 GLY A CA 1
ATOM 1722 C C . GLY A 1 217 ? 11.086 5.571 -25.162 1.00 97.69 217 GLY A C 1
ATOM 1723 O O . GLY A 1 217 ? 9.860 5.644 -25.155 1.00 97.69 217 GLY A O 1
ATOM 1724 N N . PHE A 1 218 ? 11.811 5.507 -24.043 1.00 97.81 218 PHE A N 1
ATOM 1725 C CA . PHE A 1 218 ? 11.234 5.523 -22.692 1.00 97.81 218 PHE A CA 1
ATOM 1726 C C . PHE A 1 218 ? 12.025 6.433 -21.751 1.00 97.81 218 PHE A C 1
ATOM 1728 O O . PHE A 1 218 ? 13.245 6.530 -21.923 1.00 97.81 218 PHE A O 1
ATOM 1735 N N . PRO A 1 219 ? 11.391 7.041 -20.729 1.00 97.94 219 PRO A N 1
ATOM 1736 C CA . PRO A 1 219 ? 12.126 7.671 -19.642 1.00 97.94 219 PRO A CA 1
ATOM 1737 C C . PRO A 1 219 ? 12.976 6.627 -18.907 1.00 97.94 219 PRO A C 1
ATOM 1739 O O . PRO A 1 219 ? 12.479 5.612 -18.410 1.00 97.94 219 PRO A O 1
ATOM 1742 N N . PHE A 1 220 ? 14.284 6.861 -18.889 1.00 98.38 220 PHE A N 1
ATOM 1743 C CA . PHE A 1 220 ? 15.272 5.910 -18.408 1.00 98.38 220 PHE A CA 1
ATOM 1744 C C . PHE A 1 220 ? 16.481 6.611 -17.799 1.00 98.38 220 PHE A C 1
ATOM 1746 O O . PHE A 1 220 ? 16.857 7.711 -18.212 1.00 98.38 220 PHE A O 1
ATOM 1753 N N . ARG A 1 221 ? 17.134 5.935 -16.852 1.00 97.62 221 ARG A N 1
ATOM 1754 C CA . ARG A 1 221 ? 18.457 6.312 -16.352 1.00 97.62 221 ARG A CA 1
ATOM 1755 C C . ARG A 1 221 ? 19.230 5.093 -15.850 1.00 97.62 221 ARG A C 1
ATOM 1757 O O . ARG A 1 221 ? 18.692 4.252 -15.135 1.00 97.62 221 ARG A O 1
ATOM 1764 N N . SER A 1 222 ? 20.523 5.036 -16.161 1.00 97.25 222 SER A N 1
ATOM 1765 C CA . SER A 1 222 ? 21.484 4.227 -15.402 1.00 97.25 222 SER A CA 1
ATOM 1766 C C . SER A 1 222 ? 21.948 5.036 -14.194 1.00 97.25 222 SER A C 1
ATOM 1768 O O . SER A 1 222 ? 22.612 6.058 -14.354 1.00 97.25 222 SER A O 1
ATOM 1770 N N . HIS A 1 223 ? 21.562 4.614 -12.995 1.00 96.19 223 HIS A N 1
ATOM 1771 C CA . HIS A 1 223 ? 21.780 5.356 -11.761 1.00 96.19 223 HIS A CA 1
ATOM 1772 C C . HIS A 1 223 ? 22.974 4.779 -10.996 1.00 96.19 223 HIS A C 1
ATOM 1774 O O . HIS A 1 223 ? 22.874 3.730 -10.359 1.00 96.19 223 HIS A O 1
ATOM 1780 N N . SER A 1 224 ? 24.111 5.476 -11.043 1.00 95.00 224 SER A N 1
ATOM 1781 C CA . SER A 1 224 ? 25.386 5.014 -10.474 1.00 95.00 224 SER A CA 1
ATOM 1782 C C . SER A 1 224 ? 25.323 4.784 -8.963 1.00 95.00 224 SER A C 1
ATOM 1784 O O . SER A 1 224 ? 25.802 3.758 -8.485 1.00 95.00 224 SER A O 1
ATOM 1786 N N . GLU A 1 225 ? 24.701 5.697 -8.214 1.00 94.50 225 GLU A N 1
ATOM 1787 C CA . GLU A 1 225 ? 24.603 5.585 -6.751 1.00 94.50 225 GLU A CA 1
ATOM 1788 C C . GLU A 1 225 ? 23.741 4.394 -6.330 1.00 94.50 225 GLU A C 1
ATOM 1790 O O . GLU A 1 225 ? 24.159 3.584 -5.504 1.00 94.50 225 GLU A O 1
ATOM 1795 N N . LEU A 1 226 ? 22.579 4.216 -6.967 1.00 95.69 226 LEU A N 1
ATOM 1796 C CA . LEU A 1 226 ? 21.729 3.050 -6.759 1.00 95.69 226 LEU A CA 1
ATOM 1797 C C . LEU A 1 226 ? 22.325 1.761 -7.336 1.00 95.69 226 LEU A C 1
ATOM 1799 O O . LEU A 1 226 ? 21.913 0.694 -6.891 1.00 95.69 226 LEU A O 1
ATOM 1803 N N . LYS A 1 227 ? 23.300 1.826 -8.254 1.00 96.69 227 LYS A N 1
ATOM 1804 C CA . LYS A 1 227 ? 23.833 0.679 -9.019 1.00 96.69 227 LYS A CA 1
ATOM 1805 C C . LYS A 1 227 ? 22.722 -0.103 -9.723 1.00 96.69 227 LYS A C 1
ATOM 1807 O O . LYS A 1 227 ? 22.623 -1.330 -9.615 1.00 96.69 227 LYS A O 1
ATOM 1812 N N . ALA A 1 228 ? 21.825 0.637 -10.362 1.00 97.50 228 ALA A N 1
ATOM 1813 C CA . ALA A 1 228 ? 20.644 0.089 -11.001 1.00 97.50 228 ALA A CA 1
ATOM 1814 C C . ALA A 1 228 ? 20.268 0.873 -12.257 1.00 97.50 228 ALA A C 1
ATOM 1816 O O . ALA A 1 228 ? 20.556 2.061 -12.406 1.00 97.50 228 ALA A O 1
ATOM 1817 N N . LYS A 1 229 ? 19.548 0.198 -13.145 1.00 97.50 229 LYS A N 1
ATOM 1818 C CA . LYS A 1 229 ? 18.845 0.787 -14.280 1.00 97.50 229 LYS A CA 1
ATOM 1819 C C . LYS A 1 229 ? 17.408 1.056 -13.873 1.00 97.50 229 LYS A C 1
ATOM 1821 O O . LYS A 1 229 ? 16.752 0.172 -13.330 1.00 97.50 229 LYS A O 1
ATOM 1826 N N . ILE A 1 230 ? 16.929 2.254 -14.167 1.00 98.06 230 ILE A N 1
ATOM 1827 C CA . ILE A 1 230 ? 15.585 2.708 -13.830 1.00 98.06 230 ILE A CA 1
ATOM 1828 C C . ILE A 1 230 ? 14.867 3.000 -15.134 1.00 98.06 230 ILE A C 1
ATOM 1830 O O . ILE A 1 230 ? 15.359 3.773 -15.954 1.00 98.06 230 ILE A O 1
ATOM 1834 N N . LEU A 1 231 ? 13.732 2.346 -15.334 1.00 98.19 231 LEU A N 1
ATOM 1835 C CA . LEU A 1 231 ? 12.891 2.475 -16.516 1.00 98.19 231 LEU A CA 1
ATOM 1836 C C . LEU A 1 231 ? 11.476 2.828 -16.071 1.00 98.19 231 LEU A C 1
ATOM 1838 O O . LEU A 1 231 ? 10.911 2.131 -15.235 1.00 98.19 231 LEU A O 1
ATOM 1842 N N . GLN A 1 232 ? 10.894 3.864 -16.663 1.00 97.88 232 GLN A N 1
ATOM 1843 C CA . GLN A 1 232 ? 9.490 4.209 -16.476 1.00 97.88 232 GLN A CA 1
ATOM 1844 C C . GLN A 1 232 ? 8.680 3.768 -17.695 1.00 97.88 232 GLN A C 1
ATOM 1846 O O . GLN A 1 232 ? 8.967 4.153 -18.829 1.00 97.88 232 GLN A O 1
ATOM 1851 N N . LEU A 1 233 ? 7.643 2.970 -17.455 1.00 97.12 233 LEU A N 1
ATOM 1852 C CA . LEU A 1 233 ? 6.639 2.604 -18.447 1.00 97.12 233 LEU A CA 1
ATOM 1853 C C . LEU A 1 233 ? 5.337 3.335 -18.117 1.00 97.12 233 LEU A C 1
ATOM 1855 O O . LEU A 1 233 ? 4.672 3.010 -17.134 1.00 97.12 233 LEU A O 1
ATOM 1859 N N . LEU A 1 234 ? 4.983 4.331 -18.928 1.00 96.06 234 LEU A N 1
ATOM 1860 C CA . LEU A 1 234 ? 3.745 5.094 -18.771 1.00 96.06 234 LEU A CA 1
ATOM 1861 C C . LEU A 1 234 ? 2.528 4.263 -19.199 1.00 96.06 234 LEU A C 1
ATOM 1863 O O . LEU A 1 234 ? 2.583 3.490 -20.164 1.00 96.06 234 LEU A O 1
ATOM 1867 N N . TYR A 1 235 ? 1.411 4.445 -18.500 1.00 94.88 235 TYR A N 1
ATOM 1868 C CA . TYR A 1 235 ? 0.100 4.002 -18.970 1.00 94.88 235 TYR A CA 1
ATOM 1869 C C . TYR A 1 235 ? -0.540 5.075 -19.861 1.00 94.88 235 TYR A C 1
ATOM 1871 O O . TYR A 1 235 ? -0.090 6.215 -19.920 1.00 94.88 235 TYR A O 1
ATOM 1879 N N . LYS A 1 236 ? -1.600 4.715 -20.587 1.00 91.81 236 LYS A N 1
ATOM 1880 C CA . LYS A 1 236 ? -2.232 5.566 -21.607 1.00 91.81 236 LYS A CA 1
ATOM 1881 C C . LYS A 1 236 ? -2.736 6.919 -21.076 1.00 91.81 236 LYS A C 1
ATOM 1883 O O . LYS A 1 236 ? -2.743 7.878 -21.841 1.00 91.81 236 LYS A O 1
ATOM 1888 N N . ASN A 1 237 ? -3.156 6.997 -19.811 1.00 84.69 237 ASN A N 1
ATOM 1889 C CA . ASN A 1 237 ? -3.563 8.253 -19.164 1.00 84.69 237 ASN A CA 1
ATOM 1890 C C . ASN A 1 237 ? -2.376 9.116 -18.704 1.00 84.69 237 ASN A C 1
ATOM 1892 O O . ASN A 1 237 ? -2.580 10.279 -18.397 1.00 84.69 237 ASN A O 1
ATOM 1896 N N . LYS A 1 238 ? -1.144 8.587 -18.725 1.00 86.12 238 LYS A N 1
ATOM 1897 C CA . LYS A 1 238 ? 0.124 9.238 -18.339 1.00 86.12 238 LYS A CA 1
ATOM 1898 C C . LYS A 1 238 ? 0.253 9.649 -16.874 1.00 86.12 238 LYS A C 1
ATOM 1900 O O . LYS A 1 238 ? 1.380 9.807 -16.420 1.00 86.12 238 LYS A O 1
ATOM 1905 N N . ASP A 1 239 ? -0.851 9.722 -16.142 1.00 87.62 239 ASP A N 1
ATOM 1906 C CA . ASP A 1 239 ? -0.855 9.957 -14.697 1.00 87.62 239 ASP A CA 1
ATOM 1907 C C . ASP A 1 239 ? -0.319 8.749 -13.924 1.00 87.62 239 ASP A C 1
ATOM 1909 O O . ASP A 1 239 ? 0.236 8.892 -12.840 1.00 87.62 239 ASP A O 1
ATOM 1913 N N . PHE A 1 240 ? -0.432 7.548 -14.497 1.00 91.88 240 PHE A N 1
ATOM 1914 C CA . PHE A 1 240 ? 0.082 6.322 -13.901 1.00 91.88 240 PHE A CA 1
ATOM 1915 C C . PHE A 1 240 ? 1.315 5.831 -14.642 1.00 91.88 240 PHE A C 1
ATOM 1917 O O . PHE A 1 240 ? 1.402 5.879 -15.877 1.00 91.88 240 PHE A O 1
ATOM 1924 N N . SER A 1 241 ? 2.232 5.223 -13.893 1.00 94.88 241 SER A N 1
ATOM 1925 C CA . SER A 1 241 ? 3.387 4.553 -14.477 1.00 94.88 241 SER A CA 1
ATOM 1926 C C . SER A 1 241 ? 3.845 3.343 -13.671 1.00 94.88 241 SER A C 1
ATOM 1928 O O . SER A 1 241 ? 3.574 3.224 -12.477 1.00 94.88 241 SER A O 1
ATOM 1930 N N . MET A 1 242 ? 4.539 2.425 -14.339 1.00 96.00 242 MET A N 1
ATOM 1931 C CA . MET A 1 242 ? 5.327 1.386 -13.685 1.00 96.00 242 MET A CA 1
ATOM 1932 C C . MET A 1 242 ? 6.800 1.768 -13.755 1.00 96.00 242 MET A C 1
ATOM 1934 O O . MET A 1 242 ? 7.365 1.896 -14.842 1.00 96.00 242 MET A O 1
ATOM 1938 N N . ILE A 1 243 ? 7.423 1.898 -12.591 1.00 97.38 243 ILE A N 1
ATOM 1939 C CA . ILE A 1 243 ? 8.858 2.095 -12.441 1.00 97.38 243 ILE A CA 1
ATOM 1940 C C . ILE A 1 243 ? 9.503 0.734 -12.224 1.00 97.38 243 ILE A C 1
ATOM 1942 O O . ILE A 1 243 ? 9.161 0.002 -11.296 1.00 97.38 243 ILE A O 1
ATOM 1946 N N . ILE A 1 244 ? 10.443 0.396 -13.096 1.00 97.19 244 ILE A N 1
ATOM 1947 C CA . ILE A 1 244 ? 11.219 -0.835 -13.051 1.00 97.19 244 ILE A CA 1
ATOM 1948 C C . ILE A 1 244 ? 12.629 -0.464 -12.617 1.00 97.19 244 ILE A C 1
ATOM 1950 O O . ILE A 1 244 ? 13.335 0.240 -13.340 1.00 97.19 244 ILE A O 1
ATOM 1954 N N . ILE A 1 245 ? 13.047 -0.967 -11.459 1.00 97.19 245 ILE A N 1
ATOM 1955 C CA . ILE A 1 245 ? 14.401 -0.800 -10.939 1.00 97.19 245 ILE A CA 1
ATOM 1956 C C . ILE A 1 245 ? 15.112 -2.147 -11.041 1.00 97.19 245 ILE A C 1
ATOM 1958 O O . ILE A 1 245 ? 14.795 -3.114 -10.343 1.00 97.19 245 ILE A O 1
ATOM 1962 N N . LEU A 1 246 ? 16.074 -2.203 -11.956 1.00 96.44 246 LEU A N 1
ATOM 1963 C CA . LEU A 1 246 ? 16.832 -3.395 -12.296 1.00 96.44 246 LEU A CA 1
ATOM 1964 C C . LEU A 1 246 ? 18.276 -3.251 -11.794 1.00 96.44 246 LEU A C 1
ATOM 1966 O O . LEU A 1 246 ? 19.015 -2.441 -12.358 1.00 96.44 246 LEU A O 1
ATOM 1970 N N . PRO A 1 247 ? 18.710 -4.024 -10.783 1.00 95.81 247 PRO A N 1
ATOM 1971 C CA . PRO A 1 247 ? 20.091 -3.989 -10.306 1.00 95.81 247 PRO A CA 1
ATOM 1972 C C . PRO A 1 247 ? 21.099 -4.266 -11.432 1.00 95.81 247 PRO A C 1
ATOM 1974 O O . PRO A 1 247 ? 20.877 -5.146 -12.269 1.00 95.81 247 PRO A O 1
ATOM 1977 N N . ASP A 1 248 ? 22.229 -3.553 -11.441 1.00 94.81 248 ASP A N 1
ATOM 1978 C CA . ASP A 1 248 ? 23.310 -3.805 -12.405 1.00 94.81 248 ASP A CA 1
ATOM 1979 C C . ASP A 1 248 ? 23.970 -5.166 -12.156 1.00 94.81 248 ASP A C 1
ATOM 1981 O O . ASP A 1 248 ? 24.275 -5.905 -13.095 1.00 94.81 248 ASP A O 1
ATOM 1985 N N . ASN A 1 249 ? 24.153 -5.516 -10.878 1.00 92.31 249 ASN A N 1
ATOM 1986 C CA . ASN A 1 249 ? 24.582 -6.842 -10.461 1.00 92.31 249 ASN A CA 1
ATOM 1987 C C . ASN A 1 249 ? 23.359 -7.711 -10.157 1.00 92.31 249 ASN A C 1
ATOM 1989 O O . ASN A 1 249 ? 22.514 -7.357 -9.339 1.00 92.31 249 ASN A O 1
ATOM 1993 N N . ILE A 1 250 ? 23.321 -8.889 -10.778 1.00 86.88 250 ILE A N 1
ATOM 1994 C CA .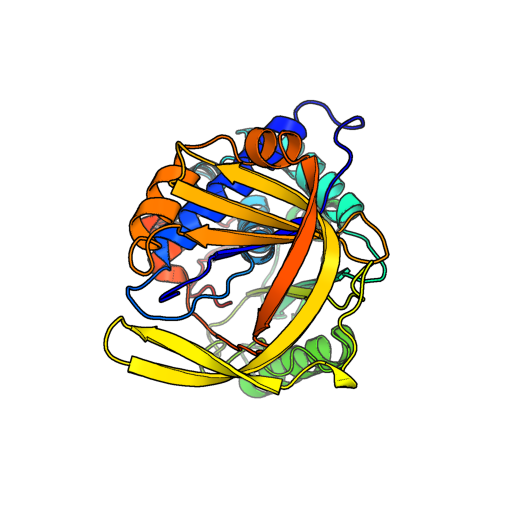 ILE A 1 250 ? 22.237 -9.862 -10.697 1.00 86.88 250 ILE A CA 1
ATOM 1995 C C . ILE A 1 250 ? 21.758 -10.155 -9.266 1.00 86.88 250 ILE A C 1
ATOM 1997 O O . ILE A 1 250 ? 20.556 -10.338 -9.121 1.00 86.88 250 ILE A O 1
ATOM 2001 N N . ILE A 1 251 ? 22.632 -10.146 -8.249 1.00 89.00 251 ILE A N 1
ATOM 2002 C CA . ILE A 1 251 ? 22.303 -10.450 -6.838 1.00 89.00 251 ILE A CA 1
ATOM 2003 C C . ILE A 1 251 ? 22.085 -9.224 -5.933 1.00 89.00 251 ILE A C 1
ATOM 2005 O O . ILE A 1 251 ? 21.791 -9.396 -4.754 1.00 89.00 251 ILE A O 1
ATOM 2009 N N . ASP A 1 252 ? 22.234 -7.996 -6.436 1.00 91.94 252 ASP A N 1
ATOM 2010 C CA . ASP A 1 252 ? 22.289 -6.787 -5.593 1.00 91.94 252 ASP A CA 1
ATOM 2011 C C . ASP A 1 252 ? 20.923 -6.114 -5.370 1.00 91.94 252 ASP A C 1
ATOM 2013 O O . ASP A 1 252 ? 20.866 -4.951 -4.976 1.00 91.94 252 ASP A O 1
ATOM 2017 N N . LEU A 1 253 ? 19.802 -6.821 -5.579 1.00 91.56 253 LEU A N 1
ATOM 2018 C CA . LEU A 1 253 ? 18.480 -6.272 -5.245 1.00 91.56 253 LEU A CA 1
ATOM 2019 C C . LEU A 1 253 ? 18.406 -5.786 -3.780 1.00 91.56 253 LEU A C 1
ATOM 2021 O O . LEU A 1 253 ? 17.997 -4.643 -3.581 1.00 91.56 253 LEU A O 1
ATOM 2025 N N . PRO A 1 254 ? 18.885 -6.539 -2.764 1.00 90.69 254 PRO A N 1
ATOM 2026 C CA . PRO A 1 254 ? 18.866 -6.058 -1.380 1.00 90.69 254 PRO A CA 1
ATOM 2027 C C . PRO A 1 254 ? 19.671 -4.769 -1.165 1.00 90.69 254 PRO A C 1
ATOM 2029 O O . PRO A 1 254 ? 19.301 -3.924 -0.348 1.00 90.69 254 PRO A O 1
ATOM 2032 N N . GLY A 1 255 ? 20.777 -4.601 -1.898 1.00 92.88 255 GLY A N 1
ATOM 2033 C CA . GLY A 1 255 ? 21.580 -3.385 -1.850 1.00 92.88 255 GLY A CA 1
ATOM 2034 C C . GLY A 1 255 ? 20.873 -2.204 -2.507 1.00 92.88 255 GLY A C 1
ATOM 2035 O O . GLY A 1 255 ? 20.901 -1.106 -1.952 1.00 92.88 255 GLY A O 1
ATOM 2036 N N . VAL A 1 256 ? 20.214 -2.426 -3.649 1.00 94.31 256 VAL A N 1
ATOM 2037 C CA . VAL A 1 256 ? 19.392 -1.414 -4.329 1.00 94.31 256 VAL A CA 1
ATOM 2038 C C . VAL A 1 256 ? 18.266 -0.938 -3.416 1.00 94.31 256 VAL A C 1
ATOM 2040 O O . VAL A 1 256 ? 18.109 0.264 -3.242 1.00 94.31 256 VAL A O 1
ATOM 2043 N N . GLU A 1 257 ? 17.540 -1.853 -2.773 1.00 92.19 257 GLU A N 1
ATOM 2044 C CA . GLU A 1 257 ? 16.444 -1.521 -1.853 1.00 92.19 257 GLU A CA 1
ATOM 2045 C C . GLU A 1 257 ? 16.891 -0.657 -0.667 1.00 92.19 257 GLU A C 1
ATOM 2047 O O . GLU A 1 257 ? 16.176 0.257 -0.271 1.00 92.19 257 GLU A O 1
ATOM 2052 N N . ASN A 1 258 ? 18.057 -0.948 -0.080 1.00 91.06 258 ASN A N 1
ATOM 2053 C CA . ASN A 1 258 ? 18.595 -0.188 1.056 1.00 91.06 258 ASN A CA 1
ATOM 2054 C C . ASN A 1 258 ? 19.089 1.206 0.640 1.00 91.06 258 ASN A C 1
ATOM 2056 O O . ASN A 1 258 ? 18.974 2.170 1.391 1.00 91.06 258 ASN A O 1
ATOM 2060 N N . ARG A 1 259 ? 19.659 1.331 -0.563 1.00 93.75 259 ARG A N 1
ATOM 2061 C CA . ARG A 1 259 ? 20.053 2.644 -1.088 1.00 93.75 259 ARG A CA 1
ATOM 2062 C C . ARG A 1 259 ? 18.821 3.472 -1.437 1.00 93.75 259 ARG A C 1
ATOM 2064 O O . ARG A 1 259 ? 18.752 4.622 -1.028 1.00 93.75 259 ARG A O 1
ATOM 2071 N N . LEU A 1 260 ? 17.834 2.856 -2.089 1.00 91.94 260 LEU A N 1
ATOM 2072 C CA . LEU A 1 260 ? 16.584 3.504 -2.475 1.00 91.94 260 LEU A CA 1
ATOM 2073 C C . LEU A 1 260 ? 15.825 4.068 -1.269 1.00 91.94 260 LEU A C 1
ATOM 2075 O O . LEU A 1 260 ? 15.342 5.188 -1.351 1.00 91.94 260 LEU A O 1
ATOM 2079 N N . SER A 1 261 ? 15.787 3.356 -0.136 1.00 87.38 261 SER A N 1
ATOM 2080 C CA . SER A 1 261 ? 15.112 3.835 1.083 1.00 87.38 261 SER A CA 1
ATOM 2081 C C . SER A 1 261 ? 15.773 5.054 1.741 1.00 87.38 261 SER A C 1
ATOM 2083 O O . SER A 1 261 ? 15.295 5.522 2.767 1.00 87.38 261 SER A O 1
ATOM 2085 N N . ARG A 1 262 ? 16.918 5.515 1.228 1.00 87.06 262 ARG A N 1
ATOM 2086 C CA . ARG A 1 262 ? 17.646 6.705 1.700 1.00 87.06 262 ARG A CA 1
ATOM 2087 C C . ARG A 1 262 ? 17.779 7.763 0.605 1.00 87.06 262 ARG A C 1
ATOM 2089 O O . ARG A 1 262 ? 18.457 8.765 0.810 1.00 87.06 262 ARG A O 1
ATOM 2096 N N . SER A 1 263 ? 17.215 7.502 -0.571 1.00 88.44 263 SER A N 1
ATOM 2097 C CA . SER A 1 263 ? 17.281 8.384 -1.729 1.00 88.44 263 SER A CA 1
ATOM 2098 C C . SER A 1 263 ? 15.986 9.172 -1.868 1.00 88.44 263 SER A C 1
ATOM 2100 O O . SER A 1 263 ? 14.915 8.688 -1.511 1.00 88.44 263 SER A O 1
ATOM 2102 N N . ASN A 1 264 ? 16.070 10.355 -2.473 1.00 86.88 264 ASN A N 1
ATOM 2103 C CA . ASN A 1 264 ? 14.884 11.093 -2.876 1.00 86.88 264 ASN A CA 1
ATOM 2104 C C . ASN A 1 264 ? 14.291 10.447 -4.141 1.00 86.88 264 ASN A C 1
ATOM 2106 O O . ASN A 1 264 ? 14.812 10.603 -5.248 1.00 86.88 264 ASN A O 1
ATOM 2110 N N . PHE A 1 265 ? 13.216 9.672 -3.976 1.00 88.25 265 PHE A N 1
ATOM 2111 C CA . PHE A 1 265 ? 12.589 8.963 -5.093 1.00 88.25 265 PHE A CA 1
ATOM 2112 C C . PHE A 1 265 ? 12.006 9.922 -6.140 1.00 88.25 265 PHE A C 1
ATOM 2114 O O . PHE A 1 265 ? 12.106 9.652 -7.337 1.00 88.25 265 PHE A O 1
ATOM 2121 N N . THR A 1 266 ? 11.472 11.069 -5.718 1.00 86.62 266 THR A N 1
ATOM 2122 C CA . THR A 1 266 ? 10.946 12.104 -6.618 1.00 86.62 266 THR A CA 1
ATOM 2123 C C . THR A 1 266 ? 12.046 12.676 -7.511 1.00 86.62 266 THR A C 1
ATOM 2125 O O . THR A 1 266 ? 11.877 12.734 -8.729 1.00 86.62 266 THR A O 1
ATOM 2128 N N . GLU A 1 267 ? 13.202 13.018 -6.939 1.00 89.56 267 GLU A N 1
ATOM 2129 C CA . GLU A 1 267 ? 14.367 13.502 -7.692 1.00 89.56 267 GLU A CA 1
ATOM 2130 C C . GLU A 1 267 ? 14.852 12.455 -8.706 1.00 89.56 267 GLU A C 1
ATOM 2132 O O . GLU A 1 267 ? 15.119 12.770 -9.870 1.00 89.56 267 GLU A O 1
ATOM 2137 N N . ILE A 1 268 ? 14.888 11.180 -8.302 1.00 92.56 268 ILE A N 1
ATOM 2138 C CA . ILE A 1 268 ? 15.229 10.070 -9.197 1.00 92.56 268 ILE A CA 1
ATOM 2139 C C . ILE A 1 268 ? 14.290 10.044 -10.410 1.00 92.56 268 ILE A C 1
ATOM 2141 O O . ILE A 1 268 ? 14.774 9.943 -11.542 1.00 92.56 268 ILE A O 1
ATOM 2145 N N . LEU A 1 269 ? 12.975 10.157 -10.202 1.00 92.06 269 LEU A N 1
ATOM 2146 C CA . LEU A 1 269 ? 11.993 10.154 -11.289 1.00 92.06 269 LEU A CA 1
ATOM 2147 C C . LEU A 1 269 ? 12.114 11.387 -12.192 1.00 92.06 269 LEU A C 1
ATOM 2149 O O . LEU A 1 269 ? 12.068 11.251 -13.415 1.00 92.06 269 LEU A O 1
ATOM 2153 N N . GLN A 1 270 ? 12.345 12.570 -11.621 1.00 92.12 270 GLN A N 1
ATOM 2154 C CA . GLN A 1 270 ? 12.568 13.805 -12.384 1.00 92.12 270 GLN A CA 1
ATOM 2155 C C . GLN A 1 270 ? 13.855 13.761 -13.217 1.00 92.12 270 GLN A C 1
ATOM 2157 O O . GLN A 1 270 ? 13.971 14.438 -14.237 1.00 92.12 270 GLN A O 1
ATOM 2162 N N . SER A 1 271 ? 14.821 12.937 -12.814 1.00 94.94 271 SER A N 1
ATOM 2163 C CA . SER A 1 271 ? 16.082 12.774 -13.528 1.00 94.94 271 SER A CA 1
ATOM 2164 C C . SER A 1 271 ? 15.979 11.868 -14.771 1.00 94.94 271 SER A C 1
ATOM 2166 O O . SER A 1 271 ? 16.927 11.788 -15.560 1.00 94.94 271 SER A O 1
ATOM 2168 N N . LEU A 1 272 ? 14.875 11.148 -14.983 1.00 96.81 272 LEU A N 1
ATOM 2169 C CA . LEU A 1 272 ? 14.740 10.231 -16.120 1.00 96.81 272 LEU A CA 1
ATOM 2170 C C . LEU A 1 272 ? 14.736 10.985 -17.459 1.00 96.81 272 LEU A C 1
ATOM 2172 O O . LEU A 1 272 ? 14.115 12.035 -17.600 1.00 96.81 272 LEU A O 1
ATOM 2176 N N . ILE A 1 273 ? 15.409 10.428 -18.470 1.00 97.44 273 ILE A N 1
ATOM 2177 C CA . ILE A 1 273 ? 15.467 11.013 -19.818 1.00 97.44 273 ILE A CA 1
ATOM 2178 C C . ILE A 1 273 ? 15.010 10.011 -20.873 1.00 97.44 273 ILE A C 1
ATOM 2180 O O . ILE A 1 273 ? 15.274 8.811 -20.767 1.00 97.44 273 ILE A O 1
ATOM 2184 N N . TYR A 1 274 ? 14.337 10.498 -21.916 1.00 97.62 274 TYR A N 1
ATOM 2185 C CA . TYR A 1 274 ? 13.892 9.646 -23.016 1.00 97.62 274 TYR A CA 1
ATOM 2186 C C . TYR A 1 274 ? 15.083 9.025 -23.746 1.00 97.62 274 TYR A C 1
ATOM 2188 O O . TYR A 1 274 ? 15.903 9.719 -24.344 1.00 97.62 274 TYR A O 1
ATOM 2196 N N . THR A 1 275 ? 15.153 7.697 -23.708 1.00 98.12 275 THR A N 1
ATOM 2197 C CA . THR A 1 275 ? 16.223 6.901 -24.310 1.00 98.12 275 THR A CA 1
ATOM 2198 C C . THR A 1 275 ? 15.614 5.790 -25.158 1.00 98.12 275 THR A C 1
ATOM 2200 O O . THR A 1 275 ? 14.677 5.120 -24.726 1.00 98.12 275 THR A O 1
ATOM 2203 N N . ASN A 1 276 ? 16.149 5.567 -26.362 1.00 98.12 276 ASN A N 1
ATOM 2204 C CA . ASN A 1 276 ? 15.750 4.439 -27.207 1.00 98.12 276 ASN A CA 1
ATOM 2205 C C . ASN A 1 276 ? 16.303 3.132 -26.632 1.00 98.12 276 ASN A C 1
ATOM 2207 O O . ASN A 1 276 ? 17.518 2.941 -26.573 1.00 98.12 276 ASN A O 1
ATOM 2211 N N . LEU A 1 277 ? 15.415 2.222 -26.235 1.00 97.81 277 LEU A N 1
ATOM 2212 C CA . LEU A 1 277 ? 15.772 0.985 -25.546 1.00 97.81 277 LEU A CA 1
ATOM 2213 C C . LEU A 1 277 ? 15.157 -0.240 -26.213 1.00 97.81 277 LEU A C 1
ATOM 2215 O O . LEU A 1 277 ? 14.083 -0.188 -26.809 1.00 97.81 277 LEU A O 1
ATOM 2219 N N . ASN A 1 278 ? 15.834 -1.372 -26.035 1.00 97.75 278 ASN A N 1
ATOM 2220 C CA . ASN A 1 278 ? 15.248 -2.696 -26.197 1.00 97.75 278 ASN A CA 1
ATOM 2221 C C . ASN A 1 278 ? 14.806 -3.178 -24.812 1.00 97.75 278 ASN A C 1
ATOM 2223 O O . ASN A 1 278 ? 15.656 -3.448 -23.962 1.00 97.75 278 ASN A O 1
ATOM 2227 N N . VAL A 1 279 ? 13.500 -3.285 -24.579 1.00 97.81 279 VAL A N 1
ATOM 2228 C CA . VAL A 1 279 ? 12.940 -3.681 -23.282 1.00 97.81 279 VAL A CA 1
ATOM 2229 C C . VAL A 1 279 ? 12.480 -5.131 -23.352 1.00 97.81 279 VAL A C 1
ATOM 2231 O O . VAL A 1 279 ? 11.658 -5.487 -24.197 1.00 97.81 279 VAL A O 1
ATOM 2234 N N . LYS A 1 280 ? 13.004 -5.952 -22.438 1.00 96.94 280 LYS A N 1
ATOM 2235 C CA . LYS A 1 280 ? 12.519 -7.301 -22.140 1.00 96.94 280 LYS A CA 1
ATOM 2236 C C . LYS A 1 280 ? 11.890 -7.300 -20.750 1.00 96.94 280 LYS A C 1
ATOM 2238 O O . LYS A 1 280 ? 12.549 -6.890 -19.796 1.00 96.94 280 LYS A O 1
ATOM 2243 N N . LEU A 1 281 ? 10.641 -7.742 -20.641 1.00 96.81 281 LEU A N 1
ATOM 2244 C CA . LEU A 1 281 ? 9.906 -7.792 -19.376 1.00 96.81 281 LEU A CA 1
ATOM 2245 C C . LEU A 1 281 ? 9.109 -9.102 -19.290 1.00 96.81 281 LEU A C 1
ATOM 2247 O O . LEU A 1 281 ? 8.317 -9.375 -20.196 1.00 96.81 281 LEU A O 1
ATOM 2251 N N . PRO A 1 282 ? 9.276 -9.921 -18.235 1.00 95.94 282 PRO A N 1
ATOM 2252 C CA . PRO A 1 282 ? 8.448 -11.105 -18.051 1.00 95.94 282 PRO A CA 1
ATOM 2253 C C . PRO A 1 282 ? 6.967 -10.731 -17.953 1.00 95.94 282 PRO A C 1
ATOM 2255 O O . PRO A 1 282 ? 6.603 -9.776 -17.269 1.00 95.94 282 PRO A O 1
ATOM 2258 N N . LYS A 1 283 ? 6.098 -11.509 -18.595 1.00 95.50 283 LYS A N 1
ATOM 2259 C CA . LYS A 1 283 ? 4.663 -11.493 -18.313 1.00 95.50 283 LYS A CA 1
ATOM 2260 C C . LYS A 1 283 ? 4.409 -12.379 -17.096 1.00 95.50 283 LYS A C 1
ATOM 2262 O O . LYS A 1 283 ? 4.686 -13.575 -17.149 1.00 95.50 283 LYS A O 1
ATOM 2267 N N . PHE A 1 284 ? 3.882 -11.808 -16.018 1.00 92.94 284 PHE A N 1
ATOM 2268 C CA . PHE A 1 284 ? 3.633 -12.529 -14.771 1.00 92.94 284 PHE A CA 1
ATOM 2269 C C . PHE A 1 284 ? 2.298 -12.128 -14.140 1.00 92.94 284 PHE A C 1
ATOM 2271 O O . PHE A 1 284 ? 1.697 -11.109 -14.480 1.00 92.94 284 PHE A O 1
ATOM 2278 N N . THR A 1 285 ? 1.849 -12.955 -13.204 1.00 90.94 285 THR A N 1
ATOM 2279 C CA . THR A 1 285 ? 0.717 -12.694 -12.315 1.00 90.94 285 THR A CA 1
ATOM 2280 C C . THR A 1 285 ? 1.154 -13.085 -10.914 1.00 90.94 285 THR A C 1
ATOM 2282 O O . THR A 1 285 ? 1.845 -14.088 -10.743 1.00 90.94 285 THR A O 1
ATOM 2285 N N . MET A 1 286 ? 0.785 -12.282 -9.923 1.00 88.00 286 MET A N 1
ATOM 2286 C CA . MET A 1 286 ? 1.110 -12.535 -8.529 1.00 88.00 286 MET A CA 1
ATOM 2287 C C . MET A 1 286 ? -0.095 -12.178 -7.670 1.00 88.00 286 MET A C 1
ATOM 2289 O O . MET A 1 286 ? -0.643 -11.091 -7.807 1.00 88.00 286 MET A O 1
ATOM 2293 N N . ASN A 1 287 ? -0.450 -13.095 -6.776 1.00 85.06 287 ASN A N 1
ATOM 2294 C CA . ASN A 1 287 ? -1.460 -12.899 -5.749 1.00 85.06 287 ASN A CA 1
ATOM 2295 C C . ASN A 1 287 ? -0.787 -13.158 -4.405 1.00 85.06 287 ASN A C 1
ATOM 2297 O O . ASN A 1 287 ? -0.048 -14.137 -4.267 1.00 85.06 287 ASN A O 1
ATOM 2301 N N . LYS A 1 288 ? -1.014 -12.285 -3.428 1.00 85.81 288 LYS A N 1
ATOM 2302 C CA . LYS A 1 288 ? -0.489 -12.456 -2.077 1.00 85.81 288 LYS A CA 1
ATOM 2303 C C . LYS A 1 288 ? -1.512 -11.915 -1.094 1.00 85.81 288 LYS A C 1
ATOM 2305 O O . LYS A 1 288 ? -2.001 -10.813 -1.290 1.00 85.81 288 LYS A O 1
ATOM 2310 N N . THR A 1 289 ? -1.781 -12.700 -0.061 1.00 86.00 289 THR A N 1
ATOM 2311 C CA . THR A 1 289 ? -2.547 -12.281 1.111 1.00 86.00 289 THR A CA 1
ATOM 2312 C C . THR A 1 289 ? -1.606 -12.309 2.302 1.00 86.00 289 THR A C 1
ATOM 2314 O O . THR A 1 289 ? -0.836 -13.261 2.466 1.00 86.00 289 THR A O 1
ATOM 2317 N N . MET A 1 290 ? -1.632 -11.271 3.126 1.00 87.75 290 MET A N 1
ATOM 2318 C CA . MET A 1 290 ? -0.739 -11.134 4.267 1.00 87.75 290 MET A CA 1
ATOM 2319 C C . MET A 1 290 ? -1.431 -10.484 5.460 1.00 87.75 290 MET A C 1
ATOM 2321 O O . MET A 1 290 ? -2.170 -9.515 5.334 1.00 87.75 290 MET A O 1
ATOM 2325 N N . LYS A 1 291 ? -1.139 -11.001 6.655 1.00 90.44 291 LYS A N 1
ATOM 2326 C CA . LYS A 1 291 ? -1.433 -10.303 7.908 1.00 90.44 291 LYS A CA 1
ATOM 2327 C C . LYS A 1 291 ? -0.282 -9.343 8.189 1.00 90.44 291 LYS A C 1
ATOM 2329 O O . LYS A 1 291 ? 0.855 -9.791 8.323 1.00 90.44 291 LYS A O 1
ATOM 2334 N N . VAL A 1 292 ? -0.572 -8.051 8.292 1.00 93.31 292 VAL A N 1
ATOM 2335 C CA . VAL A 1 292 ? 0.440 -6.999 8.503 1.00 93.31 292 VAL A CA 1
ATOM 2336 C C . VAL A 1 292 ? 0.468 -6.476 9.939 1.00 93.31 292 VAL A C 1
ATOM 2338 O O . VAL A 1 292 ? 1.271 -5.611 10.258 1.00 93.31 292 VAL A O 1
ATOM 2341 N N . THR A 1 293 ? -0.353 -7.021 10.842 1.00 94.69 293 THR A N 1
ATOM 2342 C CA . THR A 1 293 ? -0.431 -6.602 12.255 1.00 94.69 293 THR A CA 1
ATOM 2343 C C . THR A 1 293 ? 0.924 -6.548 12.955 1.00 94.69 293 THR A C 1
ATOM 2345 O O . THR A 1 293 ? 1.267 -5.530 13.547 1.00 94.69 293 THR A O 1
ATOM 2348 N N . GLU A 1 294 ? 1.716 -7.620 12.879 1.00 96.19 294 GLU A N 1
ATOM 2349 C CA . GLU A 1 294 ? 3.029 -7.653 13.537 1.00 96.19 294 GLU A CA 1
ATOM 2350 C C . GLU A 1 294 ? 4.015 -6.676 12.892 1.00 96.19 294 GLU A C 1
ATOM 2352 O O . GLU A 1 294 ? 4.816 -6.057 13.588 1.00 96.19 294 GLU A O 1
ATOM 2357 N N . THR A 1 295 ? 3.905 -6.465 11.581 1.00 96.69 295 THR A N 1
ATOM 2358 C CA . THR A 1 295 ? 4.673 -5.440 10.875 1.00 96.69 295 THR A CA 1
ATOM 2359 C C . THR A 1 295 ? 4.299 -4.035 11.353 1.00 96.69 295 THR A C 1
ATOM 2361 O O . THR A 1 295 ? 5.183 -3.253 11.681 1.00 96.69 295 THR A O 1
ATOM 2364 N N . LEU A 1 296 ? 3.010 -3.716 11.490 1.00 97.31 296 LEU A N 1
ATOM 2365 C CA . LEU A 1 296 ? 2.563 -2.411 11.992 1.00 97.31 296 LEU A CA 1
ATOM 2366 C C . LEU A 1 296 ? 3.012 -2.163 13.441 1.00 97.31 296 LEU A C 1
ATOM 2368 O O . LEU A 1 296 ? 3.438 -1.057 13.771 1.00 97.31 296 LEU A O 1
ATOM 2372 N N . LYS A 1 297 ? 3.022 -3.203 14.287 1.00 97.69 297 LYS A N 1
ATOM 2373 C CA . LYS A 1 297 ? 3.610 -3.132 15.637 1.00 97.69 297 LYS A CA 1
ATOM 2374 C C . LYS A 1 297 ? 5.110 -2.843 15.609 1.00 97.69 297 LYS A C 1
ATOM 2376 O O . LYS A 1 297 ? 5.589 -2.060 16.431 1.00 97.69 297 LYS A O 1
ATOM 2381 N N . GLN A 1 298 ? 5.854 -3.454 14.682 1.00 97.31 298 GLN A N 1
ATOM 2382 C CA . GLN A 1 298 ? 7.285 -3.175 14.483 1.00 97.31 298 GLN A CA 1
ATOM 2383 C C . GLN A 1 298 ? 7.526 -1.734 14.022 1.00 97.31 298 GLN A C 1
ATOM 2385 O O . GLN A 1 298 ? 8.488 -1.114 14.469 1.00 97.31 298 GLN A O 1
ATOM 2390 N N . LEU A 1 299 ? 6.621 -1.186 13.205 1.00 97.44 299 LEU A N 1
ATOM 2391 C CA . LEU A 1 299 ? 6.629 0.219 12.784 1.00 97.44 299 LEU A CA 1
ATOM 2392 C C . LEU A 1 299 ? 6.175 1.194 13.886 1.00 97.44 299 LEU A C 1
ATOM 2394 O O . LEU A 1 299 ? 6.261 2.405 13.711 1.00 97.44 299 LEU A O 1
ATOM 2398 N N . GLY A 1 300 ? 5.753 0.685 15.046 1.00 97.88 300 GLY A N 1
ATOM 2399 C CA . GLY A 1 300 ? 5.482 1.484 16.240 1.00 97.88 300 GLY A CA 1
ATOM 2400 C C . GLY A 1 300 ? 4.009 1.638 16.602 1.00 97.88 300 GLY A C 1
ATOM 2401 O O . GLY A 1 300 ? 3.739 2.199 17.656 1.00 97.88 300 GLY A O 1
ATOM 2402 N N . ILE A 1 301 ? 3.077 1.103 15.806 1.00 98.19 301 ILE A N 1
ATOM 2403 C CA . ILE A 1 301 ? 1.641 1.105 16.118 1.00 98.19 301 ILE A CA 1
ATOM 2404 C C . ILE A 1 301 ? 1.355 -0.064 17.064 1.00 98.19 301 ILE A C 1
ATOM 2406 O O . ILE A 1 301 ? 1.111 -1.182 16.616 1.00 98.19 301 ILE A O 1
ATOM 2410 N N . LYS A 1 302 ? 1.440 0.156 18.376 1.00 98.12 302 LYS A N 1
ATOM 2411 C CA . LYS A 1 302 ? 1.354 -0.903 19.393 1.00 98.12 302 LYS A CA 1
ATOM 2412 C C . LYS A 1 302 ? 0.041 -0.854 20.152 1.00 98.12 302 LYS A C 1
ATOM 2414 O O . LYS A 1 302 ? -0.633 -1.881 20.240 1.00 98.12 302 LYS A O 1
ATOM 2419 N N . ASP A 1 303 ? -0.332 0.319 20.653 1.00 98.44 303 ASP A N 1
ATOM 2420 C CA . ASP A 1 303 ? -1.501 0.493 21.512 1.00 98.44 303 ASP A CA 1
ATOM 2421 C C . ASP A 1 303 ? -2.791 0.149 20.779 1.00 98.44 303 ASP A C 1
ATOM 2423 O O . ASP A 1 303 ? -3.664 -0.481 21.364 1.00 98.44 303 ASP A O 1
ATOM 2427 N N . LEU A 1 304 ? -2.871 0.443 19.476 1.00 98.19 304 LEU A N 1
ATOM 2428 C CA . LEU A 1 304 ? -4.013 0.080 18.631 1.00 98.19 304 LEU A CA 1
ATOM 2429 C C . LEU A 1 304 ? -4.366 -1.416 18.723 1.00 98.19 304 LEU A C 1
ATOM 2431 O O . LEU A 1 304 ? -5.536 -1.778 18.630 1.00 98.19 304 LEU A O 1
ATOM 2435 N N . PHE A 1 305 ? -3.363 -2.279 18.916 1.00 97.75 305 PHE A N 1
ATOM 2436 C CA . PHE A 1 305 ? -3.511 -3.735 18.984 1.00 97.75 305 PHE A CA 1
ATOM 2437 C C . PHE A 1 305 ? -3.500 -4.288 20.415 1.00 97.75 305 PHE A C 1
ATOM 2439 O O . PHE A 1 305 ? -3.389 -5.501 20.607 1.00 97.75 305 PHE A O 1
ATOM 2446 N N . ASN A 1 306 ? -3.574 -3.422 21.427 1.00 97.38 306 ASN A N 1
ATOM 2447 C CA . ASN A 1 306 ? -3.572 -3.800 22.833 1.00 97.38 306 ASN A CA 1
ATOM 2448 C C . ASN A 1 306 ? -4.903 -3.407 23.476 1.00 97.38 306 ASN A C 1
ATOM 2450 O O . ASN A 1 306 ? -5.181 -2.230 23.662 1.00 97.38 306 ASN A O 1
ATOM 2454 N N . GLN A 1 307 ? -5.695 -4.396 23.887 1.00 96.25 307 GLN A N 1
ATOM 2455 C CA . GLN A 1 307 ? -7.025 -4.180 24.465 1.00 96.25 307 GLN A CA 1
ATOM 2456 C C . GLN A 1 307 ? -7.052 -3.214 25.663 1.00 96.25 307 GLN A C 1
ATOM 2458 O O . GLN A 1 307 ? -8.047 -2.525 25.859 1.00 96.25 307 GLN A O 1
ATOM 2463 N N . SER A 1 308 ? -5.996 -3.167 26.480 1.00 96.75 308 SER A N 1
ATOM 2464 C CA . SER A 1 308 ? -5.945 -2.307 27.671 1.00 96.75 308 SER A CA 1
ATOM 2465 C C . SER A 1 308 ? -5.382 -0.911 27.404 1.00 96.75 308 SER A C 1
ATOM 2467 O O . SER A 1 308 ? -5.539 -0.040 28.255 1.00 96.75 308 SER A O 1
ATOM 2469 N N . ALA A 1 309 ? -4.703 -0.704 26.273 1.00 97.69 309 ALA A N 1
ATOM 2470 C CA . ALA A 1 309 ? -4.049 0.563 25.935 1.00 97.69 309 ALA A CA 1
ATOM 2471 C C . ALA A 1 309 ? -4.703 1.288 24.749 1.00 97.69 309 ALA A C 1
ATOM 2473 O O . ALA A 1 309 ? -4.571 2.506 24.640 1.00 97.69 309 ALA A O 1
ATOM 2474 N N . ALA A 1 310 ? -5.409 0.559 23.878 1.00 98.38 310 ALA A N 1
ATOM 2475 C CA . ALA A 1 310 ? -6.094 1.113 22.722 1.00 98.38 310 ALA A CA 1
ATOM 2476 C C . ALA A 1 310 ? -7.077 2.198 23.158 1.00 98.38 310 ALA A C 1
ATOM 2478 O O . ALA A 1 310 ? -8.011 1.954 23.921 1.00 98.38 310 ALA A O 1
ATOM 2479 N N . ASN A 1 311 ? -6.878 3.398 22.630 1.00 98.31 311 ASN A N 1
ATOM 2480 C CA . ASN A 1 311 ? -7.811 4.493 22.789 1.00 98.31 311 ASN A CA 1
ATOM 2481 C C . ASN A 1 311 ? -8.465 4.783 21.438 1.00 98.31 311 ASN A C 1
ATOM 2483 O O . ASN A 1 311 ? -7.916 5.517 20.618 1.00 98.31 311 ASN A O 1
ATOM 2487 N N . LEU A 1 312 ? -9.630 4.171 21.229 1.00 98.19 312 LEU A N 1
ATOM 2488 C CA . LEU A 1 312 ? -10.510 4.364 20.074 1.00 98.19 312 LEU A CA 1
ATOM 2489 C C . LEU A 1 312 ? -11.876 4.926 20.501 1.00 98.19 312 LEU A C 1
ATOM 2491 O O . LEU A 1 312 ? -12.880 4.687 19.831 1.00 98.19 312 LEU A O 1
ATOM 2495 N N . THR A 1 313 ? -11.939 5.650 21.625 1.00 97.81 313 THR A N 1
ATOM 2496 C CA . THR A 1 313 ? -13.207 6.170 22.171 1.00 97.81 313 THR A CA 1
ATOM 2497 C C . THR A 1 313 ? -13.869 7.195 21.255 1.00 97.81 313 THR A C 1
ATOM 2499 O O . THR A 1 313 ? -15.079 7.368 21.320 1.00 97.81 313 THR A O 1
ATOM 2502 N N . GLY A 1 314 ? -13.112 7.815 20.342 1.00 97.56 314 GLY A N 1
ATOM 2503 C CA . GLY A 1 314 ? -13.670 8.639 19.272 1.00 97.56 314 GLY A CA 1
ATOM 2504 C C . GLY A 1 314 ? -14.420 7.838 18.201 1.00 97.56 314 GLY A C 1
ATOM 2505 O O . GLY A 1 314 ? -15.099 8.445 17.386 1.00 97.56 314 GLY A O 1
ATOM 2506 N N . ILE A 1 315 ? -14.302 6.504 18.180 1.00 97.75 315 ILE A N 1
ATOM 2507 C CA . ILE A 1 315 ? -15.096 5.592 17.342 1.00 97.75 315 ILE A CA 1
ATOM 2508 C C . ILE A 1 315 ? -16.230 4.990 18.172 1.00 97.75 315 ILE A C 1
ATOM 2510 O O . ILE A 1 315 ? -17.400 5.163 17.841 1.00 97.75 315 ILE A O 1
ATOM 2514 N N . ALA A 1 316 ? -15.871 4.236 19.212 1.00 97.31 316 ALA A N 1
ATOM 2515 C CA . ALA A 1 316 ? -16.786 3.620 20.164 1.00 97.31 316 ALA A CA 1
ATOM 2516 C C . ALA A 1 316 ? -16.012 3.118 21.393 1.00 97.31 316 ALA A C 1
ATOM 2518 O O . ALA A 1 316 ? -14.809 2.849 21.338 1.00 97.31 316 ALA A O 1
ATOM 2519 N N . GLU A 1 317 ? -16.725 2.920 22.497 1.00 94.44 317 GLU A N 1
ATOM 2520 C CA . GLU A 1 317 ? -16.157 2.394 23.739 1.00 94.44 317 GLU A CA 1
ATOM 2521 C C . GLU A 1 317 ? -15.611 0.960 23.594 1.00 94.44 317 GLU A C 1
ATOM 2523 O O . GLU A 1 317 ? -16.215 0.102 22.946 1.00 94.44 317 GLU A O 1
ATOM 2528 N N . ASN A 1 318 ? -14.502 0.673 24.286 1.00 92.25 318 ASN A N 1
ATOM 2529 C CA . ASN A 1 318 ? -13.876 -0.657 24.398 1.00 92.25 318 ASN A CA 1
ATOM 2530 C C . ASN A 1 318 ? -13.466 -1.324 23.065 1.00 92.25 318 ASN A C 1
ATOM 2532 O O . ASN A 1 318 ? -13.491 -2.554 22.953 1.00 92.25 318 ASN A O 1
ATOM 2536 N N . LEU A 1 319 ? -13.071 -0.539 22.058 1.00 96.44 319 LEU A N 1
ATOM 2537 C CA . LEU A 1 319 ? -12.519 -1.059 20.805 1.00 96.44 319 LEU A CA 1
ATOM 2538 C C . LEU A 1 319 ? -10.987 -1.151 20.823 1.00 96.44 319 LEU A C 1
ATOM 2540 O O . LEU A 1 319 ? -10.293 -0.268 21.319 1.00 96.44 319 LEU A O 1
ATOM 2544 N N . TYR A 1 320 ? -10.470 -2.199 20.184 1.00 97.25 320 TYR A N 1
ATOM 2545 C CA . TYR A 1 320 ? -9.069 -2.358 19.796 1.00 97.25 320 TYR A CA 1
ATOM 2546 C C . TYR A 1 320 ? -9.009 -3.130 18.472 1.00 97.25 320 TYR A C 1
ATOM 2548 O O . TYR A 1 320 ? -9.936 -3.873 18.135 1.00 97.25 320 TYR A O 1
ATOM 2556 N N . ALA A 1 321 ? -7.934 -2.965 17.705 1.00 96.44 321 ALA A N 1
ATOM 2557 C CA . ALA A 1 321 ? -7.742 -3.728 16.481 1.00 96.44 321 ALA A CA 1
ATOM 2558 C C . ALA A 1 321 ? -7.183 -5.120 16.802 1.00 96.44 321 ALA A C 1
ATOM 2560 O O . ALA A 1 321 ? -6.203 -5.265 17.531 1.00 96.44 321 ALA A O 1
ATOM 2561 N N . THR A 1 322 ? -7.772 -6.161 16.222 1.00 94.25 322 THR A N 1
ATOM 2562 C CA . THR A 1 322 ? -7.292 -7.544 16.376 1.00 94.25 322 THR A CA 1
ATOM 2563 C C . THR A 1 322 ? -6.370 -7.964 15.237 1.00 94.25 322 THR A C 1
ATOM 2565 O O . THR A 1 322 ? -5.408 -8.699 15.456 1.00 94.25 322 THR A O 1
ATOM 2568 N N . ALA A 1 323 ? -6.638 -7.487 14.019 1.00 91.75 323 ALA A N 1
ATOM 2569 C CA . ALA A 1 323 ? -5.872 -7.827 12.832 1.00 91.75 323 ALA A CA 1
ATOM 2570 C C . ALA A 1 323 ? -5.924 -6.714 11.776 1.00 91.75 323 ALA A C 1
ATOM 2572 O O . ALA A 1 323 ? -6.896 -5.971 11.686 1.00 91.75 323 ALA A O 1
ATOM 2573 N N . VAL A 1 324 ? -4.888 -6.651 10.939 1.00 92.00 324 VAL A N 1
ATOM 2574 C CA . VAL A 1 324 ? -4.882 -5.927 9.663 1.00 92.00 324 VAL A CA 1
ATOM 2575 C C . VAL A 1 324 ? -4.392 -6.907 8.609 1.00 92.00 324 VAL A C 1
ATOM 2577 O O . VAL A 1 324 ? -3.348 -7.544 8.787 1.00 92.00 324 VAL A O 1
ATOM 2580 N N . CYS A 1 325 ? -5.170 -7.057 7.542 1.00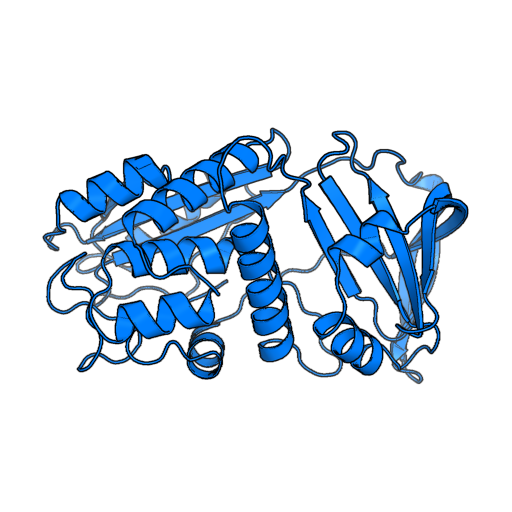 88.81 325 CYS A N 1
ATOM 2581 C CA . CYS A 1 325 ? -4.877 -7.954 6.431 1.00 88.81 325 CYS A CA 1
ATOM 2582 C C . CYS A 1 325 ? -4.821 -7.156 5.132 1.00 88.81 325 CYS A C 1
ATOM 2584 O O . CYS A 1 325 ? -5.513 -6.146 5.002 1.00 88.81 325 CYS A O 1
ATOM 2586 N N . GLN A 1 326 ? -4.011 -7.632 4.194 1.00 85.31 326 GLN A N 1
ATOM 2587 C CA . GLN A 1 326 ? -3.870 -7.072 2.860 1.00 85.31 326 GLN A CA 1
ATOM 2588 C C . GLN A 1 326 ? -3.760 -8.163 1.806 1.00 85.31 326 GLN A C 1
ATOM 2590 O O . GLN A 1 326 ? -3.165 -9.221 2.127 1.00 85.31 326 GLN A O 1
#

Nearest PDB structures (foldseek):
  1hle-assembly1_A-2  TM=9.392E-01  e=5.251E-28  Equus caballus
  2h4q-assembly1_A  TM=9.268E-01  e=7.487E-26  Gallus gallus
  8zcr-assembly1_A  TM=9.089E-01  e=8.883E-26  Homo sapiens
  2zv6-assembly1_A  TM=8.821E-01  e=2.163E-24  Homo sapiens
  2zv6-assembly2_B  TM=8.987E-01  e=1.888E-23  Homo sapiens

Sequence (326 a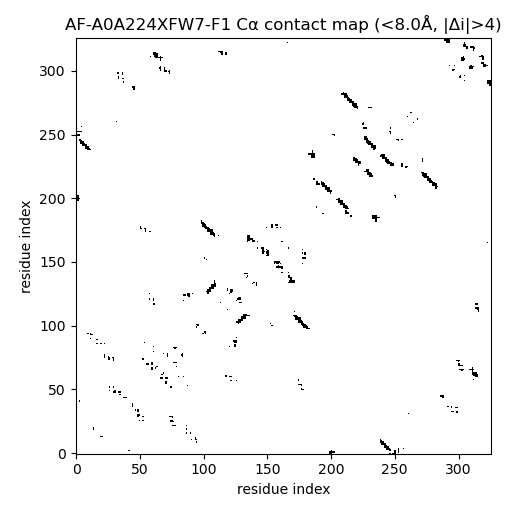a):
VVGILLIFTVTVTTNDVDGFEDFIEGSNQFSFDLYQALKKPFENLIVSPITADIVIALAYTGAGGNTQTEIAKALHLPVELEYVLKLYKHLLKALQDPGLCLVIKLFIEKTLTVELEFQDRALNYFQSDAGLVSFVANPASVKKEINQWFEQKTNNTITDLLGEDSVDSSTRMILTNAAYFKAIWESQFDPRLTNDDDFHVTPQNTVKVKMMFQRNGFPFRSHSELKAKILQLLYKNKDFSMIIILPDNIIDLPGVENRLSRSNFTEILQSLIYTNLNVKLPKFTMNKTMKVTETLKQLGIKDLFNQSAANLTGIAENLYATAVCQ

Foldseek 3Di:
DQDKDKDKAFDFDDPPDPCLVVLVVLLVLLVLLLCVLPDDPLDDDDDDSVFVLLLLLLLLLLFDDVLVVLSCQSSVHDPDNVSRLQSQQSVVVRQDDPQKQKDKEKEFAQPFDWAPSSQVSCCPRVVYHYDHDHLLPCVPVVQQVVLVVVCVSQVNPRRRQDDDPRGHNVDGMDIDMDMHGDFAWLDHFDLVQFDWDWDPNDPPDIDTFRKTKDWDWFFWDCDPQLQWIWTWTATNVRSIIMIMTGHVDSPCPVVSSVSVSVDDVVVVSVPTDTDTDIDIDGDDDDDDKDWCVVVSVVSRSPQLCPQVRTRSVNTNPRDHDPTDMD